Protein AF-A0A9D1CPR6-F1 (afdb_monomer)

pLDDT: mean 91.5, std 11.38, range [32.19, 98.62]

Solvent-accessible surface area (backbone atoms only — not comparable to full-atom values): 13067 Å² total; per-residue (Å²): 135,49,64,38,38,52,76,62,27,40,58,51,25,49,47,42,61,77,48,53,43,72,69,50,47,64,76,44,40,65,56,43,46,63,32,42,52,49,41,52,37,39,46,39,56,64,45,30,64,52,51,37,71,63,39,74,69,42,38,52,54,41,90,80,24,41,61,65,43,68,51,86,37,89,89,43,91,67,66,58,48,53,50,40,49,50,38,37,49,41,41,47,80,89,61,65,78,70,76,42,72,30,44,39,39,38,37,46,64,74,39,35,37,36,37,40,31,33,89,40,72,43,58,58,34,45,52,41,45,46,54,44,45,68,78,44,44,65,62,59,50,50,50,56,61,30,88,76,34,45,94,66,53,51,81,44,63,56,65,56,94,80,72,93,74,64,87,88,50,58,75,90,48,49,73,65,65,43,34,48,29,41,32,40,30,47,63,40,53,84,85,80,36,71,65,41,57,46,27,37,63,39,53,60,54,50,40,56,52,52,57,47,41,30,64,55,48,56,53,51,48,53,21,41,62,74,44,48,82,78,78,82,76,79,78,127

Secondary structure (DSSP, 8-state):
------THHHHHHHHHHHS-SHHHHHHTHHHIIIIIIHHHHHHHHHHHHHHHHH-TTB---HHHHB--SB---TT-SS---B-S-EEEEE-BTT--TTS-EEEEEEE-SS-EEEEEEESS--HHHHHHHHHHHHH-HHHHHHHHT-TTTTTTSEEESPBPSS-PPPTTS-GGGHHHHTBSS-EEEEE--TTT-HHHHTSTHHHHHHHHHHHHHHHHHHHHHHHHHHH-SPP-----

Structure (mmCIF, N/CA/C/O backbone):
data_AF-A0A9D1CPR6-F1
#
_entry.id   AF-A0A9D1CPR6-F1
#
loop_
_atom_site.group_PDB
_atom_site.id
_atom_site.type_symbol
_atom_site.label_atom_id
_atom_site.label_alt_id
_atom_site.label_comp_id
_atom_site.label_asym_id
_atom_site.label_entity_id
_atom_site.label_seq_id
_atom_site.pdbx_PDB_ins_code
_atom_site.Cartn_x
_atom_site.Cartn_y
_atom_site.Cartn_z
_atom_site.occupancy
_atom_site.B_iso_or_equiv
_atom_site.auth_seq_id
_atom_site.auth_comp_id
_atom_site.auth_asym_id
_atom_site.auth_atom_id
_atom_site.pdbx_PDB_model_num
ATOM 1 N N . MET A 1 1 ? 4.507 -17.831 -13.301 1.00 76.19 1 MET A N 1
ATOM 2 C CA . MET A 1 1 ? 5.155 -17.713 -11.978 1.00 76.19 1 MET A CA 1
ATOM 3 C C . MET A 1 1 ? 5.958 -16.422 -12.001 1.00 76.19 1 MET A C 1
ATOM 5 O O . MET A 1 1 ? 6.451 -16.084 -13.070 1.00 76.19 1 MET A O 1
ATOM 9 N N . PHE A 1 2 ? 5.967 -15.648 -10.916 1.00 94.12 2 PHE A N 1
ATOM 10 C CA . PHE A 1 2 ? 6.757 -14.417 -10.829 1.00 94.12 2 PHE A CA 1
ATOM 11 C C . PHE A 1 2 ? 8.102 -14.746 -10.182 1.00 94.12 2 PHE A C 1
ATOM 13 O O . PHE A 1 2 ? 8.124 -15.223 -9.049 1.00 94.12 2 PHE A O 1
ATOM 20 N N . ASP A 1 3 ? 9.195 -14.474 -10.891 1.00 93.94 3 ASP A N 1
ATOM 21 C CA . ASP A 1 3 ? 10.546 -14.855 -10.458 1.00 93.94 3 ASP A CA 1
ATOM 22 C C . ASP A 1 3 ? 11.349 -13.680 -9.875 1.00 93.94 3 ASP A C 1
ATOM 24 O O . ASP A 1 3 ? 12.455 -13.874 -9.377 1.00 93.94 3 ASP A O 1
ATOM 28 N N . GLY A 1 4 ? 10.778 -12.472 -9.891 1.00 95.06 4 GLY A N 1
ATOM 29 C CA . GLY A 1 4 ? 11.453 -11.228 -9.526 1.00 95.06 4 GLY A CA 1
ATOM 30 C C . GLY A 1 4 ? 11.358 -10.177 -10.629 1.00 95.06 4 GLY A C 1
ATOM 31 O O . GLY A 1 4 ? 11.096 -10.484 -11.797 1.00 95.06 4 GLY A O 1
ATOM 32 N N . PHE A 1 5 ? 11.578 -8.917 -10.266 1.00 95.94 5 PHE A N 1
ATOM 33 C CA . PHE A 1 5 ? 11.870 -7.881 -11.248 1.00 95.94 5 PHE A CA 1
ATOM 34 C C . PHE A 1 5 ? 13.301 -8.052 -11.785 1.00 95.94 5 PHE A C 1
ATOM 36 O O . PHE A 1 5 ? 14.195 -8.441 -11.034 1.00 95.94 5 PHE A O 1
ATOM 43 N N . PRO A 1 6 ? 13.559 -7.747 -13.067 1.00 96.00 6 PRO A N 1
ATOM 44 C CA . PRO A 1 6 ? 14.929 -7.620 -13.553 1.00 96.00 6 PRO A CA 1
ATOM 45 C C . PRO A 1 6 ? 15.604 -6.404 -12.900 1.00 96.00 6 PRO A C 1
ATO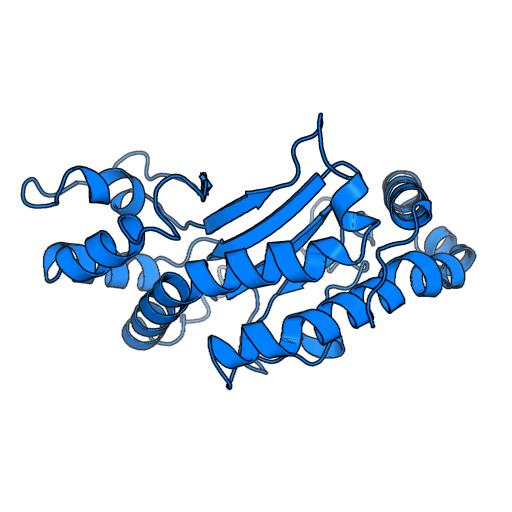M 47 O O . PRO A 1 6 ? 14.947 -5.387 -12.664 1.00 96.00 6 PRO A O 1
ATOM 50 N N . GLN A 1 7 ? 16.913 -6.473 -12.643 1.00 93.81 7 GLN A N 1
ATOM 51 C CA . GLN A 1 7 ? 17.664 -5.360 -12.037 1.00 93.81 7 GLN A CA 1
ATOM 52 C C . GLN A 1 7 ? 17.599 -4.088 -12.899 1.00 93.81 7 GLN A C 1
ATOM 54 O O . GLN A 1 7 ? 17.574 -2.967 -12.386 1.00 93.81 7 GLN A O 1
ATOM 59 N N . GLU A 1 8 ? 17.477 -4.259 -14.217 1.00 96.81 8 GLU A N 1
ATOM 60 C CA . GLU A 1 8 ? 17.292 -3.197 -15.204 1.00 96.81 8 GLU A CA 1
ATOM 61 C C . GLU A 1 8 ? 16.044 -2.341 -14.946 1.00 96.81 8 GLU A C 1
ATOM 63 O O . GLU A 1 8 ? 15.988 -1.202 -15.411 1.00 96.81 8 GLU A O 1
ATOM 68 N N . MET A 1 9 ? 15.067 -2.833 -14.171 1.00 96.00 9 MET A N 1
ATOM 69 C CA . MET A 1 9 ? 13.928 -2.032 -13.719 1.00 96.00 9 MET A CA 1
ATOM 70 C C . MET A 1 9 ? 14.397 -0.740 -13.043 1.00 96.00 9 MET A C 1
ATOM 72 O O . MET A 1 9 ? 13.902 0.336 -13.378 1.00 96.00 9 MET A O 1
ATOM 76 N N . ILE A 1 10 ? 15.361 -0.829 -12.122 1.00 94.31 10 ILE A N 1
ATOM 77 C CA . ILE A 1 10 ? 15.853 0.334 -11.372 1.00 94.31 10 ILE A CA 1
ATOM 78 C C . ILE A 1 10 ? 16.563 1.308 -12.309 1.00 94.31 10 ILE A C 1
ATOM 80 O O . ILE A 1 10 ? 16.286 2.507 -12.277 1.00 94.31 10 ILE A O 1
ATOM 84 N N . GLY A 1 11 ? 17.408 0.786 -13.203 1.00 95.56 11 GLY A N 1
ATOM 85 C CA . GLY A 1 11 ? 18.085 1.589 -14.222 1.00 95.56 11 GLY A CA 1
ATOM 86 C C . GLY A 1 11 ? 17.097 2.349 -15.108 1.00 95.56 11 GLY A C 1
ATOM 87 O O . GLY A 1 11 ? 17.257 3.551 -15.328 1.00 95.56 11 GLY A O 1
ATOM 88 N N . PHE A 1 12 ? 16.026 1.686 -15.549 1.00 97.44 12 PHE A N 1
ATOM 89 C CA . PHE A 1 12 ? 14.983 2.320 -16.348 1.00 97.44 12 PHE A CA 1
ATOM 90 C C . PHE A 1 12 ? 14.239 3.416 -15.566 1.00 97.44 12 PHE A C 1
ATOM 92 O O . PHE A 1 12 ? 14.048 4.522 -16.079 1.00 97.44 12 PHE A O 1
ATOM 99 N N . LEU A 1 13 ? 13.826 3.137 -14.324 1.00 96.19 13 LEU A N 1
ATOM 100 C CA . LEU A 1 13 ? 13.091 4.102 -13.501 1.00 96.19 13 LEU A CA 1
ATOM 101 C C . LEU A 1 13 ? 13.933 5.352 -13.186 1.00 96.19 13 LEU A C 1
ATOM 103 O O . LEU A 1 13 ? 13.431 6.472 -13.321 1.00 96.19 13 LEU A O 1
ATOM 107 N N . LEU A 1 14 ? 15.223 5.182 -12.869 1.00 96.00 14 LEU A N 1
ATOM 108 C CA . LEU A 1 14 ? 16.172 6.292 -12.723 1.00 96.00 14 LEU A CA 1
ATOM 109 C C . LEU A 1 14 ? 16.342 7.059 -14.034 1.00 96.00 14 LEU A C 1
ATOM 111 O O . LEU A 1 14 ? 16.322 8.289 -14.045 1.00 96.00 14 LEU A O 1
ATOM 115 N N . SER A 1 15 ? 16.465 6.359 -15.160 1.00 96.75 15 SER A N 1
ATOM 116 C CA . SER A 1 15 ? 16.640 7.030 -16.443 1.00 96.75 15 SER A CA 1
ATOM 117 C C . SER A 1 15 ? 15.434 7.897 -16.821 1.00 96.75 15 SER A C 1
ATOM 119 O O . SER A 1 15 ? 15.606 9.033 -17.266 1.00 96.75 15 SER A O 1
ATOM 121 N N . ILE A 1 16 ? 14.208 7.424 -16.564 1.00 96.31 16 ILE A N 1
ATOM 122 C CA . ILE A 1 16 ? 12.983 8.219 -16.745 1.00 96.31 16 ILE A CA 1
ATOM 123 C C . ILE A 1 16 ? 12.933 9.425 -15.803 1.00 96.31 16 ILE A C 1
ATOM 125 O O . ILE A 1 16 ? 12.452 10.485 -16.215 1.00 96.31 16 ILE A O 1
ATOM 129 N N . ARG A 1 17 ? 13.435 9.301 -14.567 1.00 94.56 17 ARG A N 1
ATOM 130 C CA . ARG A 1 17 ? 13.537 10.425 -13.623 1.00 94.56 17 ARG A CA 1
ATOM 131 C C . ARG A 1 17 ? 14.376 11.565 -14.207 1.00 94.56 17 ARG A C 1
ATOM 133 O O . ARG A 1 17 ? 13.939 12.712 -14.157 1.00 94.56 17 ARG A O 1
ATOM 140 N N . PHE A 1 18 ? 15.534 11.254 -14.793 1.00 95.56 18 PHE A N 1
ATOM 141 C CA . PHE A 1 18 ? 16.458 12.260 -15.333 1.00 95.56 18 PHE A CA 1
ATOM 142 C C . PHE A 1 18 ? 16.118 12.724 -16.757 1.00 95.56 18 PHE A C 1
ATOM 144 O O . PHE A 1 18 ? 16.399 13.866 -17.110 1.00 95.56 18 PHE A O 1
ATOM 151 N N . ASN A 1 19 ? 15.469 11.879 -17.563 1.00 95.88 19 ASN A N 1
ATOM 152 C CA . ASN A 1 19 ? 15.151 12.147 -18.969 1.00 95.88 19 ASN A CA 1
ATOM 153 C C . ASN A 1 19 ? 13.634 12.232 -19.214 1.00 95.88 19 ASN A C 1
ATOM 155 O O . ASN A 1 19 ? 13.104 11.648 -20.163 1.00 95.88 19 ASN A O 1
ATOM 159 N N . ASN A 1 20 ? 12.907 12.948 -18.351 1.00 94.38 20 ASN A N 1
ATOM 160 C CA . ASN A 1 20 ? 11.441 12.926 -18.297 1.00 94.38 20 ASN A CA 1
ATOM 161 C C . ASN A 1 20 ? 10.773 13.660 -19.481 1.00 94.38 20 ASN A C 1
ATOM 163 O O . ASN A 1 20 ? 10.270 14.778 -19.364 1.00 94.38 20 ASN A O 1
ATOM 167 N N . SER A 1 21 ? 10.766 13.025 -20.653 1.00 95.19 21 SER A N 1
ATOM 168 C CA . SER A 1 21 ? 10.172 13.555 -21.879 1.00 95.19 21 SER A CA 1
ATOM 169 C C . SER A 1 21 ? 9.459 12.466 -22.676 1.00 95.19 21 SER A C 1
ATOM 171 O O . SER A 1 21 ? 9.804 11.285 -22.617 1.00 95.19 21 SER A O 1
ATOM 173 N N . THR A 1 22 ? 8.451 12.863 -23.458 1.00 95.00 22 THR A N 1
ATOM 174 C CA . THR A 1 22 ? 7.708 11.925 -24.316 1.00 95.00 22 THR A CA 1
ATOM 175 C C . THR A 1 22 ? 8.615 11.270 -25.353 1.00 95.00 22 THR A C 1
ATOM 177 O O . THR A 1 22 ? 8.482 10.075 -25.591 1.00 95.00 22 THR A O 1
ATOM 180 N N . ALA A 1 23 ? 9.542 12.030 -25.945 1.00 96.94 23 ALA A N 1
ATOM 181 C CA . ALA A 1 23 ? 10.476 11.513 -26.943 1.00 96.94 23 ALA A CA 1
ATOM 182 C C . ALA A 1 23 ? 11.371 10.414 -26.356 1.00 96.94 23 ALA A C 1
ATOM 184 O O . ALA A 1 23 ? 11.466 9.334 -26.935 1.00 96.94 23 ALA A O 1
ATOM 185 N N . TYR A 1 24 ? 11.936 10.661 -25.170 1.00 97.06 24 TYR A N 1
ATOM 186 C CA . TYR A 1 24 ? 12.745 9.675 -24.460 1.00 97.06 24 TYR A CA 1
ATOM 187 C C . TYR A 1 24 ? 11.941 8.406 -24.153 1.00 97.06 24 TYR A C 1
ATOM 189 O O . TYR A 1 24 ? 12.347 7.307 -24.517 1.00 97.06 24 TYR A O 1
ATOM 197 N N . PHE A 1 25 ? 10.742 8.542 -23.577 1.00 97.12 25 PHE A N 1
ATOM 198 C CA . PHE A 1 25 ? 9.915 7.372 -23.279 1.00 97.12 25 PHE A CA 1
ATOM 199 C C . PHE A 1 25 ? 9.554 6.555 -24.529 1.00 97.12 25 PHE A C 1
ATOM 201 O O . PHE A 1 25 ? 9.532 5.332 -24.455 1.00 97.12 25 PHE A O 1
ATOM 208 N N . GLN A 1 26 ? 9.264 7.192 -25.672 1.00 97.38 26 GLN A N 1
ATOM 209 C CA . GLN A 1 26 ? 8.978 6.437 -26.899 1.00 97.38 26 GLN A CA 1
ATOM 210 C C . GLN A 1 26 ? 10.206 5.674 -27.403 1.00 97.38 26 GLN A C 1
ATOM 212 O O . GLN A 1 26 ? 10.050 4.541 -27.847 1.00 97.38 26 GLN A O 1
ATOM 217 N N . ALA A 1 27 ? 11.405 6.254 -27.292 1.00 98.00 27 ALA A N 1
ATOM 218 C CA . ALA A 1 27 ? 12.649 5.581 -27.665 1.00 98.00 27 ALA A CA 1
ATOM 219 C C . ALA A 1 27 ? 12.968 4.373 -26.763 1.00 98.00 27 ALA A C 1
ATOM 221 O O . ALA A 1 27 ? 13.505 3.383 -27.246 1.00 98.00 27 ALA A O 1
ATOM 222 N N . HIS A 1 28 ? 12.577 4.421 -25.484 1.00 97.81 28 HIS A N 1
ATOM 223 C CA . HIS A 1 28 ? 12.824 3.363 -24.491 1.00 97.81 28 HIS A CA 1
ATOM 224 C C . HIS A 1 28 ? 11.558 2.568 -24.118 1.00 97.81 28 HIS A C 1
ATOM 226 O O . HIS A 1 28 ? 11.463 1.954 -23.053 1.00 97.81 28 HIS A O 1
ATOM 232 N N . ARG A 1 29 ? 10.539 2.573 -24.984 1.00 97.00 29 ARG A N 1
ATOM 233 C CA . ARG A 1 29 ? 9.244 1.946 -24.685 1.00 97.00 29 ARG A CA 1
ATOM 234 C C . ARG A 1 29 ? 9.344 0.431 -24.510 1.00 97.00 29 ARG A C 1
ATOM 236 O O . ARG A 1 29 ? 8.637 -0.130 -23.674 1.00 97.00 29 ARG A O 1
ATOM 243 N N . ASP A 1 30 ? 10.209 -0.222 -25.273 1.00 98.12 30 ASP A N 1
ATOM 244 C CA . ASP A 1 30 ? 10.389 -1.673 -25.190 1.00 98.12 30 ASP A CA 1
ATOM 245 C C . ASP A 1 30 ? 11.067 -2.084 -23.877 1.00 98.12 30 ASP A C 1
ATOM 247 O O . ASP A 1 30 ? 10.691 -3.094 -23.277 1.00 98.12 30 ASP A O 1
ATOM 251 N N . GLU A 1 31 ? 11.989 -1.260 -23.371 1.00 98.06 31 GLU A N 1
ATOM 252 C CA . GLU A 1 31 ? 12.593 -1.428 -22.045 1.00 98.06 31 GLU A CA 1
ATOM 253 C C . GLU A 1 31 ? 11.537 -1.298 -20.944 1.00 98.06 31 GLU A C 1
ATOM 255 O O . GLU A 1 31 ? 11.456 -2.155 -20.068 1.00 98.06 31 GLU A O 1
ATOM 260 N N . TYR A 1 32 ? 10.653 -0.296 -21.027 1.00 97.69 32 TYR A N 1
ATOM 261 C CA . TYR A 1 32 ? 9.528 -0.169 -20.097 1.00 97.69 32 TYR A CA 1
ATOM 262 C C . TYR A 1 32 ? 8.644 -1.422 -20.083 1.00 97.69 32 TYR A C 1
ATOM 264 O O . TYR A 1 32 ? 8.297 -1.944 -19.019 1.00 97.69 32 TYR A O 1
ATOM 272 N N . GLU A 1 33 ? 8.249 -1.903 -21.264 1.00 97.69 33 GLU A N 1
ATOM 273 C CA . GLU A 1 33 ? 7.377 -3.070 -21.378 1.00 97.69 33 GLU A CA 1
ATOM 274 C C . GLU A 1 33 ? 8.052 -4.324 -20.802 1.00 97.69 33 GLU A C 1
ATOM 276 O O . GLU A 1 33 ? 7.403 -5.086 -20.081 1.00 97.69 33 GLU A O 1
ATOM 281 N N . ARG A 1 34 ? 9.349 -4.521 -21.070 1.00 98.06 34 ARG A N 1
ATOM 282 C CA . ARG A 1 34 ? 10.113 -5.696 -20.627 1.00 98.06 34 ARG A CA 1
ATOM 283 C C . ARG A 1 34 ? 10.498 -5.648 -19.151 1.00 98.06 34 ARG A C 1
ATOM 285 O O . ARG A 1 34 ? 10.329 -6.654 -18.469 1.00 98.06 34 ARG A O 1
ATOM 292 N N . PHE A 1 35 ? 11.027 -4.526 -18.675 1.00 97.62 35 PHE A N 1
ATOM 293 C CA . PHE A 1 35 ? 11.652 -4.430 -17.354 1.00 97.62 35 PHE A CA 1
ATOM 294 C C . PHE A 1 35 ? 10.688 -3.991 -16.259 1.00 97.62 35 PHE A C 1
ATOM 296 O O . PHE A 1 35 ? 10.900 -4.316 -15.097 1.00 97.62 35 PHE A O 1
ATOM 303 N N . VAL A 1 36 ? 9.615 -3.285 -16.619 1.00 97.62 36 VAL A N 1
ATOM 304 C CA . VAL A 1 36 ? 8.697 -2.702 -15.636 1.00 97.62 36 VAL A CA 1
ATOM 305 C C . VAL A 1 36 ? 7.303 -3.296 -15.765 1.00 97.62 36 VAL A C 1
ATOM 307 O O . VAL A 1 36 ? 6.800 -3.914 -14.832 1.00 97.62 36 VAL A O 1
ATOM 310 N N . LYS A 1 37 ? 6.647 -3.126 -16.918 1.00 97.75 37 LYS A N 1
ATOM 311 C CA . LYS A 1 37 ? 5.209 -3.399 -17.033 1.00 97.75 37 LYS A CA 1
ATOM 312 C C . LYS A 1 37 ? 4.870 -4.886 -16.980 1.00 97.75 37 LYS A C 1
ATOM 314 O O . LYS A 1 37 ? 3.968 -5.258 -16.234 1.00 97.75 37 LYS A O 1
ATOM 319 N N . ARG A 1 38 ? 5.565 -5.731 -17.751 1.00 97.81 38 ARG A N 1
ATOM 320 C CA . ARG A 1 38 ? 5.320 -7.185 -17.735 1.00 97.81 38 ARG A CA 1
ATOM 321 C C . ARG A 1 38 ? 5.612 -7.799 -16.356 1.00 97.81 38 ARG A C 1
ATOM 323 O O . ARG A 1 38 ? 4.719 -8.477 -15.851 1.00 97.81 38 ARG A O 1
ATOM 330 N N . PRO A 1 39 ? 6.758 -7.524 -15.698 1.00 97.81 39 PRO A N 1
ATOM 331 C CA . PRO A 1 39 ? 7.001 -8.011 -14.340 1.00 97.81 39 PRO A CA 1
ATOM 332 C C . PRO A 1 39 ? 5.988 -7.487 -13.312 1.00 97.81 39 PRO A C 1
ATOM 334 O O . PRO A 1 39 ? 5.517 -8.259 -12.484 1.00 97.81 39 PRO A O 1
ATOM 337 N N . LEU A 1 40 ? 5.570 -6.217 -13.405 1.00 98.38 40 LEU A N 1
ATOM 338 C CA . LEU A 1 40 ? 4.539 -5.652 -12.522 1.00 98.38 40 LEU A CA 1
ATOM 339 C C . LEU A 1 40 ? 3.199 -6.388 -12.658 1.00 98.38 40 LEU A C 1
ATOM 341 O O . LEU A 1 40 ? 2.516 -6.627 -11.663 1.00 98.38 40 LEU A O 1
ATOM 345 N N . TYR A 1 41 ? 2.820 -6.749 -13.886 1.00 98.38 41 TYR A N 1
ATOM 346 C CA . TYR A 1 41 ? 1.596 -7.510 -14.144 1.00 98.38 41 TYR A CA 1
ATOM 347 C C . TYR A 1 41 ? 1.719 -8.931 -13.594 1.00 98.38 41 TYR A C 1
ATOM 349 O O . TYR A 1 41 ? 0.802 -9.395 -12.924 1.00 98.38 41 TYR A O 1
ATOM 357 N N . ALA A 1 42 ? 2.872 -9.574 -13.785 1.00 98.50 42 ALA A N 1
ATOM 358 C CA . ALA A 1 42 ? 3.141 -10.899 -13.238 1.00 98.50 42 ALA A CA 1
ATOM 359 C C . ALA A 1 42 ? 3.124 -10.913 -11.696 1.00 98.50 42 ALA A C 1
ATOM 361 O O . ALA A 1 42 ? 2.579 -11.845 -11.108 1.00 98.50 42 ALA A O 1
ATOM 362 N N . LEU A 1 43 ? 3.649 -9.875 -11.029 1.00 98.56 43 LEU A N 1
ATOM 363 C CA . LEU A 1 43 ? 3.540 -9.726 -9.573 1.00 98.56 43 LEU A CA 1
ATOM 364 C C . LEU A 1 43 ? 2.078 -9.553 -9.137 1.00 98.56 43 LEU A C 1
ATOM 366 O O . LEU A 1 43 ? 1.638 -10.194 -8.186 1.00 98.56 43 LEU A O 1
ATOM 370 N N . CYS A 1 44 ? 1.312 -8.711 -9.838 1.00 98.50 44 CYS A N 1
ATOM 371 C CA . CYS A 1 44 ? -0.112 -8.510 -9.560 1.00 98.50 44 CYS A CA 1
ATOM 372 C C . CYS A 1 44 ? -0.905 -9.818 -9.659 1.00 98.50 44 CYS A C 1
ATOM 374 O O . CYS A 1 44 ? -1.715 -10.111 -8.783 1.00 98.50 44 CYS A O 1
ATOM 376 N N . GLU A 1 45 ? -0.655 -10.612 -10.698 1.00 98.50 45 GLU A N 1
ATOM 377 C CA . GLU A 1 45 ? -1.277 -11.925 -10.883 1.00 98.50 45 GLU A CA 1
ATOM 378 C C . GLU A 1 45 ? -0.845 -12.916 -9.794 1.00 98.50 45 GLU A C 1
ATOM 380 O O . GLU A 1 45 ? -1.679 -13.651 -9.270 1.00 98.50 45 GLU A O 1
ATOM 385 N N . ALA A 1 46 ? 0.431 -12.904 -9.396 1.00 98.56 46 ALA A N 1
ATOM 386 C CA . ALA A 1 46 ? 0.945 -13.767 -8.333 1.00 98.56 46 ALA A CA 1
ATOM 387 C C . ALA A 1 46 ? 0.362 -13.434 -6.945 1.00 98.56 46 ALA A C 1
ATOM 389 O O . ALA A 1 46 ? 0.181 -14.334 -6.128 1.00 98.56 46 ALA A O 1
ATOM 390 N N . LEU A 1 47 ? 0.041 -12.163 -6.684 1.00 98.62 47 LEU A N 1
ATOM 391 C CA . LEU A 1 47 ? -0.588 -11.704 -5.439 1.00 98.62 47 LEU A CA 1
ATOM 392 C C . LEU A 1 47 ? -2.124 -11.761 -5.475 1.00 98.62 47 LEU A C 1
ATOM 394 O O . LEU A 1 47 ? -2.767 -11.627 -4.434 1.00 98.62 47 LEU A O 1
ATOM 398 N N . ALA A 1 48 ? -2.736 -11.988 -6.639 1.00 98.44 48 ALA A N 1
ATOM 399 C CA . ALA A 1 48 ? -4.189 -12.042 -6.771 1.00 98.44 48 ALA A CA 1
ATOM 400 C C . ALA A 1 48 ? -4.867 -13.054 -5.819 1.00 98.44 48 ALA A C 1
ATOM 402 O O . ALA A 1 48 ? -5.876 -12.676 -5.222 1.00 98.44 48 ALA A O 1
ATOM 403 N N . PRO A 1 49 ? -4.339 -14.281 -5.595 1.00 98.56 49 PRO A N 1
ATOM 404 C CA . PRO A 1 49 ? -4.984 -15.250 -4.708 1.00 98.56 49 PRO A CA 1
ATOM 405 C C . PRO A 1 49 ? -5.141 -14.759 -3.265 1.00 98.56 49 PRO A C 1
ATOM 407 O O . PRO A 1 49 ? -6.216 -14.891 -2.692 1.00 98.56 49 PRO A O 1
ATOM 410 N N . VAL A 1 50 ? -4.102 -14.151 -2.681 1.00 98.62 50 VAL A N 1
ATOM 411 C CA . VAL A 1 50 ? -4.171 -13.650 -1.297 1.00 98.62 50 VAL A CA 1
ATOM 412 C C . VAL A 1 50 ? -5.043 -12.402 -1.184 1.00 98.62 50 VAL A C 1
ATOM 414 O O . VAL A 1 50 ? -5.749 -12.229 -0.196 1.00 98.62 50 VAL A O 1
ATOM 417 N N . VAL A 1 51 ? -5.045 -11.544 -2.205 1.00 98.56 51 VAL A N 1
ATOM 418 C CA . VAL A 1 51 ? -5.931 -10.374 -2.250 1.00 98.56 51 VAL A CA 1
ATOM 419 C C . VAL A 1 51 ? -7.394 -10.820 -2.273 1.00 98.56 51 VAL A C 1
ATOM 421 O O . VAL A 1 51 ? -8.206 -10.287 -1.525 1.00 98.56 51 VAL A O 1
ATOM 424 N N . GLN A 1 52 ? -7.708 -11.841 -3.069 1.00 98.25 52 GLN A N 1
ATOM 425 C CA . GLN A 1 52 ? -9.047 -12.422 -3.191 1.00 98.25 52 GLN A CA 1
ATOM 426 C C . GLN A 1 52 ? -9.469 -13.234 -1.957 1.00 98.25 52 GLN A C 1
ATOM 428 O O . GLN A 1 52 ? -10.648 -13.282 -1.623 1.00 98.25 52 GLN A O 1
ATOM 433 N N . GLU A 1 53 ? -8.516 -13.832 -1.235 1.00 98.44 53 GLU A N 1
ATOM 434 C CA . GLU A 1 53 ? -8.757 -14.419 0.091 1.00 98.44 53 GLU A CA 1
ATOM 435 C C . GLU A 1 53 ? -9.161 -13.347 1.119 1.00 98.44 53 GLU A C 1
ATOM 437 O O . GLU A 1 53 ? -10.001 -13.584 1.994 1.00 98.44 53 GLU A O 1
ATOM 442 N N . ILE A 1 54 ? -8.566 -12.153 1.034 1.00 98.31 54 ILE A N 1
ATOM 443 C CA . ILE A 1 54 ? -8.908 -11.037 1.919 1.00 98.31 54 ILE A CA 1
ATOM 444 C C . ILE A 1 54 ? -10.307 -10.516 1.584 1.00 98.31 54 ILE A C 1
ATOM 446 O O . ILE A 1 54 ? -11.129 -10.379 2.497 1.00 98.31 54 ILE A O 1
ATO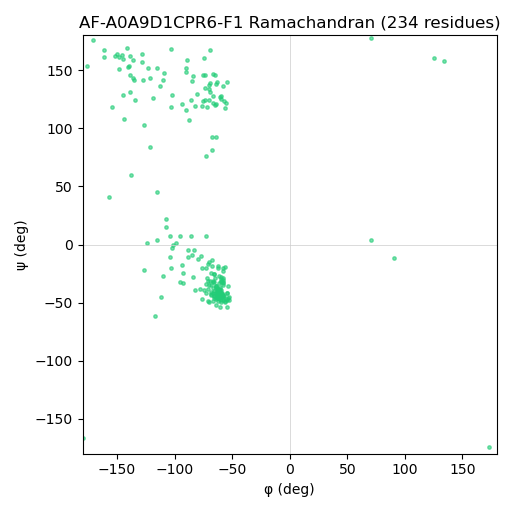M 450 N N . ASP A 1 55 ? -10.573 -10.256 0.307 1.00 97.69 55 ASP A N 1
ATOM 451 C CA . ASP A 1 55 ? -11.870 -9.808 -0.191 1.00 97.69 55 ASP A CA 1
ATOM 452 C C . ASP A 1 55 ? -12.041 -1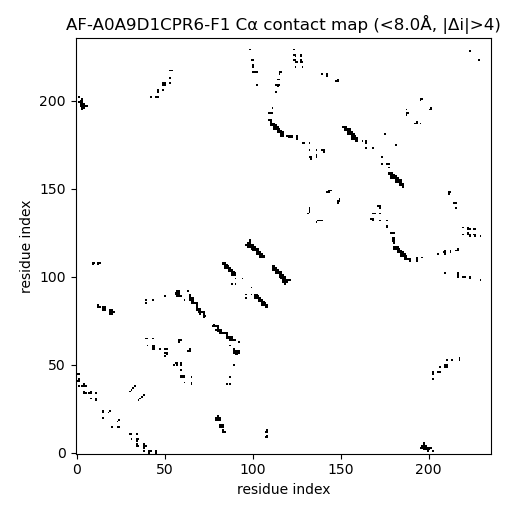0.195 -1.678 1.00 97.69 55 ASP A C 1
ATOM 454 O O . ASP A 1 55 ? -11.264 -9.727 -2.520 1.00 97.69 55 ASP A O 1
ATOM 458 N N . PRO A 1 56 ? -13.043 -11.031 -2.020 1.00 97.31 56 PRO A N 1
ATOM 459 C CA . PRO A 1 56 ? -13.252 -11.508 -3.387 1.00 97.31 56 PRO A CA 1
ATOM 460 C C . PRO A 1 56 ? -13.693 -10.409 -4.369 1.00 97.31 56 PRO A C 1
ATOM 462 O O . PRO A 1 56 ? -13.529 -10.562 -5.581 1.00 97.31 56 PRO A O 1
ATOM 465 N N . ASP A 1 57 ? -14.201 -9.275 -3.883 1.00 95.69 57 ASP A N 1
ATOM 466 C CA . ASP A 1 57 ? -14.676 -8.177 -4.731 1.00 95.69 57 ASP A CA 1
ATOM 467 C C . ASP A 1 57 ? -13.544 -7.217 -5.156 1.00 95.69 57 ASP A C 1
ATOM 469 O O . ASP A 1 57 ? -13.722 -6.359 -6.032 1.00 95.69 57 ASP A O 1
ATOM 473 N N . LEU A 1 58 ? -12.341 -7.361 -4.584 1.00 96.19 58 LEU A N 1
ATOM 474 C CA . LEU A 1 58 ? -11.161 -6.592 -4.983 1.00 96.19 58 LEU A CA 1
ATOM 475 C C . LEU A 1 58 ? -10.736 -6.922 -6.420 1.00 96.19 58 LEU A C 1
ATOM 477 O O . LEU A 1 58 ? -10.338 -8.041 -6.724 1.00 96.19 58 LEU A O 1
ATOM 481 N N . ASP A 1 59 ? -10.714 -5.925 -7.308 1.00 96.19 59 ASP A N 1
ATOM 482 C CA . ASP A 1 59 ? -10.217 -6.105 -8.673 1.00 96.19 59 ASP A CA 1
ATOM 483 C C . ASP A 1 59 ? -8.747 -6.540 -8.637 1.00 96.19 59 ASP A C 1
ATOM 485 O O . ASP A 1 59 ? -7.909 -5.888 -8.019 1.00 96.19 59 ASP A O 1
ATOM 489 N N . THR A 1 60 ? -8.423 -7.635 -9.315 1.00 97.00 60 THR A N 1
ATOM 490 C CA . THR A 1 60 ? -7.055 -8.161 -9.441 1.00 97.00 60 THR A CA 1
ATOM 491 C C . THR A 1 60 ? -6.547 -8.126 -10.877 1.00 97.00 60 THR A C 1
ATOM 493 O O . THR A 1 60 ? -5.429 -8.559 -11.150 1.00 97.00 60 THR A O 1
ATOM 496 N N . ARG A 1 61 ? -7.323 -7.566 -11.816 1.00 97.19 61 ARG A N 1
ATOM 497 C CA . ARG A 1 61 ? -6.919 -7.452 -13.221 1.00 97.19 61 ARG A CA 1
ATOM 498 C C . ARG A 1 61 ? -5.827 -6.386 -13.344 1.00 97.19 61 ARG A C 1
ATOM 500 O O . ARG A 1 61 ? -6.120 -5.206 -13.111 1.00 97.19 61 ARG A O 1
ATOM 507 N N . PRO A 1 62 ? -4.605 -6.725 -13.799 1.00 97.00 62 PRO A N 1
ATOM 508 C CA . PRO A 1 62 ? -3.481 -5.785 -13.806 1.00 97.00 62 PRO A CA 1
ATOM 509 C C . PRO A 1 62 ? -3.775 -4.451 -14.511 1.00 97.00 62 PRO A C 1
ATOM 511 O O . PRO A 1 62 ? -3.370 -3.386 -14.051 1.00 97.00 62 PRO A O 1
ATOM 514 N N . ALA A 1 63 ? -4.571 -4.465 -15.585 1.00 93.75 63 ALA A N 1
ATOM 515 C CA . ALA A 1 63 ? -4.965 -3.256 -16.314 1.00 93.75 63 ALA A CA 1
ATOM 516 C C . ALA A 1 63 ? -5.759 -2.229 -15.472 1.00 93.75 63 ALA A C 1
ATOM 518 O O . ALA A 1 63 ? -5.733 -1.032 -15.785 1.00 93.75 63 ALA A O 1
ATOM 519 N N . GLY A 1 64 ? -6.471 -2.683 -14.434 1.00 92.12 64 GLY A N 1
ATOM 520 C CA . GLY A 1 64 ? -7.270 -1.851 -13.530 1.00 92.12 64 GLY A CA 1
ATOM 521 C C . GLY A 1 64 ? -6.511 -1.391 -12.281 1.00 92.12 64 GLY A C 1
ATOM 522 O O . GLY A 1 64 ? -6.725 -0.263 -11.802 1.00 92.12 64 GLY A O 1
ATOM 523 N N . VAL A 1 65 ? -5.599 -2.224 -11.771 1.00 95.06 65 VAL A N 1
ATOM 524 C CA . VAL A 1 65 ? -4.950 -2.009 -10.465 1.00 95.06 65 VAL A CA 1
ATOM 525 C C . VAL A 1 65 ? -3.480 -1.629 -10.518 1.00 95.06 65 VAL A C 1
ATOM 527 O O . VAL A 1 65 ? -3.037 -0.895 -9.635 1.00 95.06 65 VAL A O 1
ATOM 530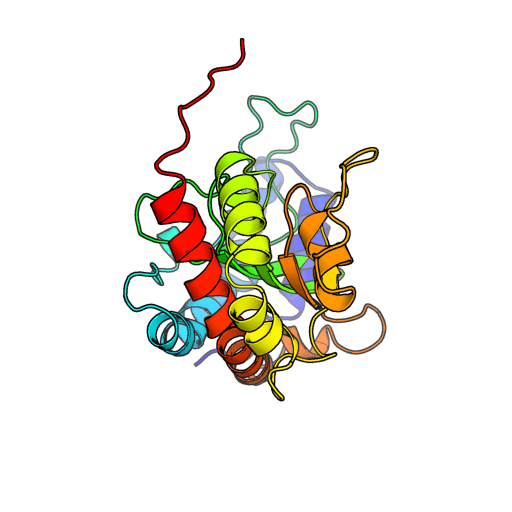 N N . CYS A 1 66 ? -2.748 -2.017 -11.560 1.00 96.56 66 CYS A N 1
ATOM 531 C CA . CYS A 1 66 ? -1.376 -1.568 -11.749 1.00 96.56 66 CYS A CA 1
ATOM 532 C C . CYS A 1 66 ? -1.341 -0.117 -12.233 1.00 96.56 66 CYS A C 1
ATOM 534 O O . CYS A 1 66 ? -2.192 0.355 -13.002 1.00 96.56 66 CYS A O 1
ATOM 536 N N . SER A 1 67 ? -0.321 0.603 -11.789 1.00 94.19 67 SER A N 1
ATOM 537 C CA . SER A 1 67 ? -0.075 1.967 -12.210 1.00 94.19 67 SER A CA 1
ATOM 538 C C . SER A 1 67 ? 0.376 2.062 -13.669 1.00 94.19 67 SER A C 1
ATOM 540 O O . SER A 1 67 ? 0.709 1.084 -14.341 1.00 94.19 67 SER A O 1
ATOM 542 N N . ARG A 1 68 ? 0.369 3.294 -14.178 1.00 91.94 68 ARG A N 1
ATOM 543 C CA . ARG A 1 68 ? 0.971 3.660 -15.461 1.00 91.94 68 ARG A CA 1
ATOM 544 C C . ARG A 1 68 ? 2.009 4.731 -15.177 1.00 91.94 68 ARG A C 1
ATOM 546 O O . ARG A 1 68 ? 1.754 5.619 -14.360 1.00 91.94 68 ARG A O 1
ATOM 553 N N . LEU A 1 69 ? 3.127 4.710 -15.902 1.00 92.88 69 LEU A N 1
ATOM 554 C CA . LEU A 1 69 ? 4.146 5.748 -15.728 1.00 92.88 69 LEU A CA 1
ATOM 555 C C . LEU A 1 69 ? 3.610 7.129 -16.089 1.00 92.88 69 LEU A C 1
ATOM 557 O O . LEU A 1 69 ? 3.897 8.096 -15.393 1.00 92.88 69 LEU A O 1
ATOM 561 N N . ARG A 1 70 ? 2.783 7.232 -17.136 1.00 93.19 70 ARG A N 1
ATOM 562 C CA . ARG A 1 70 ? 2.231 8.520 -17.563 1.00 93.19 70 ARG A CA 1
ATOM 563 C C . ARG A 1 70 ? 1.414 9.177 -16.446 1.00 93.19 70 ARG A C 1
ATOM 565 O O . ARG A 1 70 ? 0.494 8.579 -15.877 1.00 93.19 70 ARG A O 1
ATOM 572 N N . ARG A 1 71 ? 1.742 10.432 -16.162 1.00 89.62 71 ARG A N 1
ATOM 573 C CA . ARG A 1 71 ? 1.087 11.296 -15.182 1.00 89.62 71 ARG A CA 1
ATOM 574 C C . ARG A 1 71 ? -0.047 12.073 -15.822 1.00 89.62 71 ARG A C 1
ATOM 576 O O . ARG A 1 71 ? 0.008 12.442 -16.993 1.00 89.62 71 ARG A O 1
ATOM 583 N N . ASP A 1 72 ? -1.057 12.348 -15.011 1.00 85.19 72 ASP A N 1
ATOM 584 C CA . ASP A 1 72 ? -1.984 13.432 -15.296 1.00 85.19 72 ASP A CA 1
ATOM 585 C C . ASP A 1 72 ? -1.392 14.712 -14.703 1.00 85.19 72 ASP A C 1
ATOM 587 O O . ASP A 1 72 ? -1.317 14.865 -13.485 1.00 85.19 72 ASP A O 1
ATOM 591 N N . THR A 1 73 ? -0.893 15.596 -15.564 1.00 86.69 73 THR A N 1
ATOM 592 C CA . THR A 1 73 ? -0.189 16.824 -15.165 1.00 86.69 73 THR A CA 1
ATOM 593 C C . THR A 1 73 ? -1.049 18.074 -15.327 1.00 86.69 73 THR A C 1
ATOM 595 O O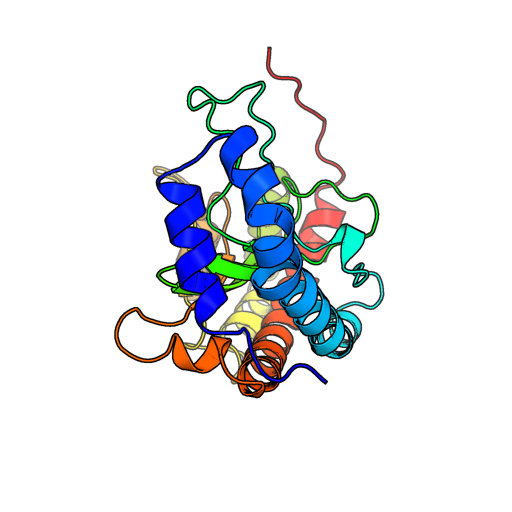 . THR A 1 73 ? -0.547 19.187 -15.144 1.00 86.69 73 THR A O 1
ATOM 598 N N . ARG A 1 74 ? -2.348 17.933 -15.643 1.00 86.31 74 ARG A N 1
ATOM 599 C CA . ARG A 1 74 ? -3.243 19.072 -15.926 1.00 86.31 74 ARG A CA 1
ATOM 600 C C . ARG A 1 74 ? -3.234 20.098 -14.794 1.00 86.31 74 ARG A C 1
ATOM 602 O O . ARG A 1 74 ? -3.000 21.276 -15.048 1.00 86.31 74 ARG A O 1
ATOM 609 N N . PHE A 1 75 ? -3.332 19.625 -13.554 1.00 82.88 75 PHE A N 1
ATOM 610 C CA . PHE A 1 75 ? -3.379 20.463 -12.350 1.00 82.88 75 PHE A CA 1
ATOM 611 C C . PHE A 1 75 ? -2.044 20.549 -11.586 1.00 82.88 75 PHE A C 1
ATOM 613 O O . PHE A 1 75 ? -1.956 21.231 -10.572 1.00 82.88 75 PHE A O 1
ATOM 620 N N . SER A 1 76 ? -0.988 19.877 -12.059 1.00 84.62 76 SER A N 1
ATOM 621 C CA . SER A 1 76 ? 0.325 19.875 -11.395 1.00 84.62 76 SER A CA 1
ATOM 622 C C . SER A 1 76 ? 1.166 21.084 -11.813 1.00 84.62 76 SER A C 1
ATOM 624 O O . SER A 1 76 ? 1.169 21.449 -12.990 1.00 84.62 76 SER A O 1
ATOM 626 N N . ARG A 1 77 ? 1.910 21.693 -10.878 1.00 86.06 77 ARG A N 1
ATOM 627 C CA . ARG A 1 77 ? 2.929 22.715 -11.199 1.00 86.06 77 ARG A CA 1
ATOM 628 C C . ARG A 1 77 ? 4.114 22.102 -11.945 1.00 86.06 77 ARG A C 1
ATOM 630 O O . ARG A 1 77 ? 4.587 22.679 -12.916 1.00 86.06 77 ARG A O 1
ATOM 637 N N . ASP A 1 78 ? 4.542 20.919 -11.517 1.00 88.00 78 ASP A N 1
ATOM 638 C CA . ASP A 1 78 ? 5.507 20.097 -12.241 1.00 88.00 78 ASP A CA 1
ATOM 639 C C . ASP A 1 78 ? 4.810 19.409 -13.425 1.00 88.00 78 ASP A C 1
ATOM 641 O O . ASP A 1 78 ? 3.853 18.646 -13.245 1.00 88.00 78 ASP A O 1
ATOM 645 N N . LYS A 1 79 ? 5.275 19.706 -14.640 1.00 88.25 79 LYS A N 1
ATOM 646 C CA . LYS A 1 79 ? 4.698 19.209 -15.895 1.00 88.25 79 LYS A CA 1
ATOM 647 C C . LYS A 1 79 ? 5.384 17.954 -16.433 1.00 88.25 79 LYS A C 1
ATOM 649 O O . LYS A 1 79 ? 5.018 17.510 -17.521 1.00 88.25 79 LYS A O 1
ATOM 654 N N . SER A 1 80 ? 6.307 17.360 -15.677 1.00 90.25 80 SER A N 1
ATOM 655 C CA . SER A 1 80 ? 7.006 16.133 -16.064 1.00 90.25 80 SER A CA 1
ATOM 656 C C . SER A 1 80 ? 6.004 15.002 -16.374 1.00 90.25 80 SER A C 1
ATOM 658 O O . SER A 1 80 ? 5.217 14.627 -15.495 1.00 90.25 80 SER A O 1
ATOM 660 N N . PRO A 1 81 ? 5.963 14.478 -17.616 1.00 93.12 81 PRO A N 1
ATOM 661 C CA . PRO A 1 81 ? 4.898 13.586 -18.083 1.00 93.12 81 PRO A CA 1
ATOM 662 C C . PRO A 1 81 ? 4.915 12.179 -17.480 1.00 93.12 81 PRO A C 1
ATOM 664 O O . PRO A 1 81 ? 3.898 11.487 -17.568 1.00 93.12 81 PRO A O 1
ATOM 667 N N . TYR A 1 82 ? 6.019 11.743 -16.876 1.00 95.81 82 TYR A N 1
ATOM 668 C CA . TYR A 1 82 ? 6.183 10.384 -16.361 1.00 95.81 82 TYR A CA 1
ATOM 669 C C . TYR A 1 82 ? 6.531 10.359 -14.875 1.00 95.81 82 TYR A C 1
ATOM 671 O O . TYR A 1 82 ? 7.104 11.304 -14.335 1.00 95.81 82 TYR A O 1
ATOM 679 N N . ARG A 1 83 ? 6.140 9.272 -14.212 1.00 94.56 83 ARG A N 1
ATOM 680 C CA . ARG A 1 83 ? 6.629 8.865 -12.893 1.00 94.56 83 ARG A CA 1
ATOM 681 C C . ARG A 1 83 ? 7.850 7.979 -13.068 1.00 94.56 83 ARG A C 1
ATOM 683 O O . ARG A 1 83 ? 8.027 7.360 -14.110 1.00 94.56 83 ARG A O 1
ATOM 690 N N . ASP A 1 84 ? 8.619 7.904 -12.007 1.00 94.88 84 ASP A N 1
ATOM 691 C CA . ASP A 1 84 ? 9.811 7.089 -11.804 1.00 94.88 84 ASP A CA 1
ATOM 692 C C . ASP A 1 84 ? 9.552 5.926 -10.832 1.00 94.88 84 ASP A C 1
ATOM 694 O O . ASP A 1 84 ? 10.482 5.331 -10.313 1.00 94.88 84 ASP A O 1
ATOM 698 N N . HIS A 1 85 ? 8.288 5.615 -10.558 1.00 95.38 85 HIS A N 1
ATOM 699 C CA . HIS A 1 85 ? 7.873 4.575 -9.623 1.00 95.38 85 HIS A CA 1
ATOM 700 C C . HIS A 1 85 ? 6.600 3.895 -10.121 1.00 95.38 85 HIS A C 1
ATOM 702 O O . HIS A 1 85 ? 5.838 4.443 -10.936 1.00 95.38 85 HIS A O 1
ATOM 708 N N . VAL A 1 86 ? 6.362 2.689 -9.619 1.00 96.75 86 VAL A N 1
ATOM 709 C CA . VAL A 1 86 ? 5.197 1.869 -9.947 1.00 96.75 86 VAL A CA 1
ATOM 710 C C . VAL A 1 86 ? 4.491 1.388 -8.694 1.00 96.75 86 VAL A C 1
ATOM 712 O O . VAL A 1 86 ? 5.080 1.331 -7.625 1.00 96.75 86 VAL A O 1
ATOM 715 N N . TRP A 1 87 ? 3.211 1.058 -8.830 1.00 95.94 87 TRP A N 1
ATOM 716 C CA . TRP A 1 87 ? 2.428 0.505 -7.734 1.00 95.94 87 TRP A CA 1
ATOM 717 C C . TRP A 1 87 ? 1.313 -0.392 -8.252 1.00 95.94 87 TRP A C 1
ATOM 719 O O . TRP A 1 87 ? 0.904 -0.314 -9.416 1.00 95.94 87 TRP A O 1
ATOM 729 N N . ILE A 1 88 ? 0.801 -1.217 -7.353 1.00 97.19 88 ILE A N 1
ATOM 730 C CA . ILE A 1 88 ? -0.426 -1.984 -7.483 1.00 97.19 88 ILE A CA 1
ATOM 731 C C . ILE A 1 88 ? -1.345 -1.500 -6.364 1.00 97.19 88 ILE A C 1
ATOM 733 O O . ILE A 1 88 ? -0.940 -1.462 -5.207 1.00 97.19 88 ILE A O 1
ATOM 737 N N . GLY A 1 89 ? -2.563 -1.084 -6.708 1.00 95.69 89 GLY A N 1
ATOM 738 C CA . GLY A 1 89 ? -3.570 -0.665 -5.732 1.00 95.69 89 GLY A CA 1
ATOM 739 C C . GLY A 1 89 ? -4.868 -1.425 -5.943 1.00 95.69 89 GLY A C 1
ATOM 740 O O . GLY A 1 89 ? -5.619 -1.104 -6.878 1.00 95.69 89 GLY A O 1
ATOM 741 N N . TRP A 1 90 ? -5.119 -2.411 -5.083 1.00 96.06 90 TRP A N 1
ATOM 742 C CA . TRP A 1 90 ? -6.300 -3.268 -5.150 1.00 96.06 90 TRP A CA 1
ATOM 743 C C . TRP A 1 90 ? -7.510 -2.564 -4.546 1.00 96.06 90 TRP A C 1
ATOM 745 O O . TRP A 1 90 ? -7.450 -1.999 -3.453 1.00 96.06 90 TRP A O 1
ATOM 755 N N . ARG A 1 91 ? -8.608 -2.567 -5.304 1.00 92.12 91 ARG A N 1
ATOM 756 C CA . ARG A 1 91 ? -9.873 -1.897 -4.974 1.00 92.12 91 ARG A CA 1
ATOM 757 C C . ARG A 1 91 ? -11.011 -2.473 -5.794 1.00 92.12 91 ARG A C 1
ATOM 759 O O . ARG A 1 91 ? -10.738 -3.127 -6.799 1.00 92.12 91 ARG A O 1
ATOM 766 N N . TYR A 1 92 ? -12.258 -2.173 -5.447 1.00 92.56 92 TYR A N 1
ATOM 767 C CA . TYR A 1 92 ? -13.378 -2.616 -6.276 1.00 92.56 92 TYR A CA 1
ATOM 768 C C . TYR A 1 92 ? -13.331 -1.943 -7.650 1.00 92.56 92 TYR A C 1
ATOM 770 O O . TYR A 1 92 ? -12.908 -0.789 -7.809 1.00 92.56 92 TYR A O 1
ATOM 778 N N . ALA A 1 93 ? -13.756 -2.675 -8.677 1.00 89.81 93 ALA A N 1
ATOM 779 C CA . ALA A 1 93 ? -13.780 -2.156 -10.035 1.00 89.81 93 ALA A CA 1
ATOM 780 C C . ALA A 1 93 ? -14.676 -0.905 -10.116 1.00 89.81 93 ALA A C 1
ATOM 782 O O . ALA A 1 93 ? -15.842 -0.930 -9.742 1.00 89.81 93 ALA A O 1
ATOM 783 N N . GLY A 1 94 ? -14.124 0.200 -10.623 1.00 84.62 94 GLY A N 1
ATOM 784 C CA . GLY A 1 94 ? -14.838 1.477 -10.732 1.00 84.62 94 GLY A CA 1
ATOM 785 C C . GLY A 1 94 ? -14.695 2.408 -9.524 1.00 84.62 94 GLY A C 1
ATOM 786 O O . GLY A 1 94 ? -15.004 3.591 -9.661 1.00 84.62 94 GLY A O 1
ATOM 787 N N . GLU A 1 95 ? -14.153 1.946 -8.391 1.00 85.31 95 GLU A N 1
ATOM 788 C CA . GLU A 1 95 ? -13.895 2.832 -7.252 1.00 85.31 95 GLU A CA 1
ATOM 789 C C . GLU A 1 95 ? -12.757 3.837 -7.546 1.00 85.31 95 GLU A C 1
ATOM 791 O O . GLU A 1 95 ? -11.721 3.481 -8.144 1.00 85.31 95 GLU A O 1
ATOM 796 N N . PRO A 1 96 ? -12.914 5.108 -7.122 1.00 78.88 96 PRO A N 1
ATOM 797 C CA . PRO A 1 96 ? -11.890 6.130 -7.285 1.00 78.88 96 PRO A CA 1
ATOM 798 C C . PRO A 1 96 ? -10.675 5.846 -6.394 1.00 78.88 96 PRO A C 1
ATOM 800 O O . PRO A 1 96 ? -10.786 5.645 -5.190 1.00 78.88 96 PRO A O 1
ATOM 803 N N . ARG A 1 97 ? -9.473 5.899 -6.984 1.00 74.00 97 ARG A N 1
ATOM 804 C CA . ARG A 1 97 ? -8.205 5.599 -6.286 1.00 74.00 97 ARG A CA 1
ATOM 805 C C . ARG A 1 97 ? -7.921 6.505 -5.081 1.00 74.00 97 ARG A C 1
ATOM 807 O O . ARG A 1 97 ? -7.258 6.073 -4.152 1.00 74.00 97 ARG A O 1
ATOM 814 N N . SER A 1 98 ? -8.367 7.759 -5.119 1.00 68.62 98 SER A N 1
ATOM 815 C CA . SER A 1 98 ? -8.027 8.795 -4.133 1.00 68.62 98 SER A CA 1
ATOM 816 C C . SER A 1 98 ? -8.884 8.778 -2.866 1.00 68.62 98 SER A C 1
ATOM 818 O O . SER A 1 98 ? -8.651 9.588 -1.973 1.00 68.62 98 SER A O 1
ATOM 820 N N . GLU A 1 99 ? -9.903 7.922 -2.792 1.00 66.94 99 GLU A N 1
ATOM 821 C CA . GLU A 1 99 ? -10.934 8.014 -1.745 1.00 66.94 99 GLU A CA 1
ATOM 822 C C . GLU A 1 99 ? -11.084 6.734 -0.924 1.00 66.94 99 GLU A C 1
ATOM 824 O O . GLU A 1 99 ? -11.905 6.686 -0.008 1.00 66.94 99 GLU A O 1
ATOM 829 N N . ILE A 1 100 ? -10.277 5.718 -1.221 1.00 76.00 100 ILE A N 1
ATOM 830 C CA . ILE A 1 100 ? -10.429 4.380 -0.663 1.00 76.00 100 ILE A CA 1
ATOM 831 C C . ILE A 1 100 ? -9.333 4.031 0.337 1.00 76.00 100 ILE A C 1
ATOM 833 O O . ILE A 1 100 ? -8.182 4.444 0.190 1.00 76.00 100 ILE A O 1
ATOM 837 N N . PHE A 1 101 ? -9.707 3.224 1.325 1.00 85.88 101 PHE A N 1
ATOM 838 C CA . PHE A 1 101 ? -8.770 2.475 2.142 1.00 85.88 101 PHE A CA 1
ATOM 839 C C . PHE A 1 101 ? -8.556 1.120 1.461 1.00 85.88 101 PHE A C 1
ATOM 841 O O . PHE A 1 101 ? -9.503 0.355 1.271 1.00 85.88 101 PHE A O 1
ATOM 848 N N . GLY A 1 102 ? -7.337 0.850 1.007 1.00 92.50 102 GLY A N 1
ATOM 849 C CA . GLY A 1 102 ? -7.044 -0.298 0.154 1.00 92.50 102 GLY A CA 1
ATOM 850 C C . GLY A 1 102 ? -5.720 -0.962 0.483 1.00 92.50 102 GLY A C 1
ATOM 851 O O . GLY A 1 102 ? -4.902 -0.429 1.233 1.00 92.50 102 GLY A O 1
ATOM 852 N N . LEU A 1 103 ? -5.522 -2.137 -0.107 1.00 97.00 103 LEU A N 1
ATOM 853 C CA . LEU A 1 103 ? -4.245 -2.839 -0.098 1.00 97.00 103 LEU A CA 1
ATOM 854 C C . LEU A 1 103 ? -3.366 -2.298 -1.226 1.00 97.00 103 LEU A C 1
ATOM 856 O O . LEU A 1 103 ? -3.867 -1.982 -2.314 1.00 97.00 103 LEU A O 1
ATOM 860 N N . TYR A 1 104 ? -2.059 -2.236 -0.996 1.00 96.94 104 TYR A N 1
ATOM 861 C CA . TYR A 1 104 ? -1.127 -1.780 -2.018 1.00 96.94 104 TYR A CA 1
ATOM 862 C C . TYR A 1 104 ? 0.245 -2.444 -1.930 1.00 96.94 104 TYR A C 1
ATOM 864 O O . TYR A 1 104 ? 0.642 -2.981 -0.896 1.00 96.94 104 TYR A O 1
ATOM 872 N N . TRP A 1 105 ? 0.962 -2.354 -3.045 1.00 97.31 105 TRP A N 1
ATOM 873 C CA . TRP A 1 105 ? 2.403 -2.546 -3.153 1.00 97.31 105 TRP A CA 1
ATOM 874 C C . TRP A 1 105 ? 2.963 -1.443 -4.053 1.00 97.31 105 TRP A C 1
ATOM 876 O O . TRP A 1 105 ? 2.312 -1.075 -5.032 1.00 97.31 105 TRP A O 1
ATOM 886 N N . ASP A 1 106 ? 4.147 -0.924 -3.763 1.00 95.50 106 ASP A N 1
ATOM 887 C CA . ASP A 1 106 ? 4.860 0.023 -4.609 1.00 95.50 106 ASP A CA 1
ATOM 888 C C . ASP A 1 106 ? 6.360 -0.259 -4.689 1.00 95.50 106 ASP A C 1
ATOM 890 O O . ASP A 1 106 ? 6.935 -0.999 -3.890 1.00 95.50 106 ASP A O 1
ATOM 894 N N . ALA A 1 107 ? 6.979 0.318 -5.715 1.00 94.44 107 ALA A N 1
ATOM 895 C CA . ALA A 1 107 ? 8.419 0.363 -5.876 1.00 94.44 107 ALA A CA 1
ATOM 896 C C . ALA A 1 107 ? 8.853 1.681 -6.513 1.00 94.44 107 ALA A C 1
ATOM 898 O O . ALA A 1 107 ? 8.373 2.082 -7.581 1.00 94.44 107 ALA A O 1
ATOM 899 N N . TYR A 1 108 ? 9.808 2.303 -5.844 1.00 93.25 108 TYR A N 1
ATOM 900 C CA . TYR A 1 108 ? 10.656 3.400 -6.273 1.00 93.25 108 TYR A CA 1
ATOM 901 C C . TYR A 1 108 ? 12.042 2.838 -6.624 1.00 93.25 108 TYR A C 1
ATOM 903 O O . TYR A 1 108 ? 12.344 1.687 -6.302 1.00 93.25 108 TYR A O 1
ATOM 911 N N . PRO A 1 109 ? 12.921 3.623 -7.264 1.00 91.38 109 PRO A N 1
ATOM 912 C CA . PRO A 1 109 ? 14.282 3.172 -7.530 1.00 91.38 109 PRO A CA 1
ATOM 913 C C . PRO A 1 109 ? 15.072 2.827 -6.261 1.00 91.38 109 PRO A C 1
ATOM 915 O O . PRO A 1 109 ? 15.970 1.995 -6.305 1.00 91.38 109 PRO A O 1
ATOM 918 N N . GLU A 1 110 ? 14.736 3.466 -5.141 1.00 89.25 110 GLU A N 1
ATOM 919 C CA . GLU A 1 110 ? 15.449 3.328 -3.871 1.00 89.25 110 GLU A CA 1
ATOM 920 C C . GLU A 1 110 ? 14.726 2.457 -2.836 1.00 89.25 110 GLU A C 1
ATOM 922 O O . GLU A 1 110 ? 15.300 2.153 -1.794 1.00 89.25 110 GLU A O 1
ATOM 927 N N . SER A 1 111 ? 13.464 2.091 -3.065 1.00 90.75 111 SER A N 1
ATOM 928 C CA . SER A 1 111 ? 12.656 1.407 -2.053 1.00 90.75 111 SER A CA 1
ATOM 929 C C . SER A 1 111 ? 11.450 0.691 -2.644 1.00 90.75 111 SER A C 1
ATOM 931 O O . SER A 1 111 ? 10.981 1.005 -3.733 1.00 90.75 111 SER A O 1
ATOM 933 N N . SER A 1 112 ? 10.896 -0.252 -1.896 1.00 93.19 112 SER A N 1
ATOM 934 C CA . SER A 1 112 ? 9.591 -0.847 -2.151 1.00 93.19 112 SER A CA 1
ATOM 935 C C . SER A 1 112 ? 8.817 -0.945 -0.849 1.00 93.19 112 SER A C 1
ATOM 937 O O . SER A 1 112 ? 9.396 -1.240 0.194 1.00 93.19 112 SER A O 1
ATOM 939 N N . SER A 1 113 ? 7.511 -0.697 -0.893 1.00 94.75 113 SER A N 1
ATOM 940 C CA . SER A 1 113 ? 6.645 -0.826 0.272 1.00 94.75 113 SER A CA 1
ATOM 941 C C . SER A 1 113 ? 5.335 -1.523 -0.058 1.00 94.75 113 SER A C 1
ATOM 943 O O . SER A 1 113 ? 4.912 -1.613 -1.208 1.00 94.75 113 SER A O 1
ATOM 945 N N . TRP A 1 114 ? 4.687 -2.075 0.958 1.00 97.06 114 TRP A N 1
ATOM 946 C CA . TRP A 1 114 ? 3.361 -2.668 0.840 1.00 97.06 114 TRP A CA 1
ATOM 947 C C . TRP A 1 114 ? 2.602 -2.503 2.136 1.00 97.06 114 TRP A C 1
ATOM 949 O O . TRP A 1 114 ? 3.180 -2.467 3.225 1.00 97.06 114 TRP A O 1
ATOM 959 N N . GLY A 1 115 ? 1.286 -2.421 2.031 1.00 97.06 115 GLY A N 1
ATOM 960 C CA . GLY A 1 115 ? 0.492 -2.089 3.193 1.00 97.06 115 GLY A CA 1
ATOM 961 C C . GLY A 1 115 ? -0.996 -2.028 2.937 1.00 97.06 115 GLY A C 1
ATOM 962 O O . GLY A 1 115 ? -1.514 -2.477 1.913 1.00 97.06 115 GLY A O 1
ATOM 963 N N . CYS A 1 116 ? -1.672 -1.452 3.920 1.00 96.12 116 CYS A N 1
ATOM 964 C CA . CYS A 1 116 ? -3.098 -1.198 3.909 1.00 96.12 116 CYS A CA 1
ATOM 965 C C . CYS A 1 116 ? -3.352 0.224 4.405 1.00 96.12 116 CYS A C 1
ATOM 967 O O . CYS A 1 116 ? -2.895 0.593 5.491 1.00 96.12 116 CYS A O 1
ATOM 969 N N . GLY A 1 117 ? -4.047 1.033 3.609 1.00 92.44 117 GLY A N 1
ATOM 970 C CA . GLY A 1 117 ? -4.262 2.436 3.935 1.00 92.44 117 GLY A CA 1
ATOM 971 C C . GLY A 1 117 ? -4.925 3.263 2.850 1.00 92.44 117 GLY A C 1
ATOM 972 O O . GLY A 1 117 ? -5.334 2.749 1.810 1.00 92.44 117 GLY A O 1
ATOM 973 N N . ALA A 1 118 ? -5.019 4.568 3.098 1.00 84.19 118 ALA A N 1
ATOM 974 C CA . ALA A 1 118 ? -5.550 5.535 2.143 1.00 84.19 118 ALA A CA 1
ATOM 975 C C . ALA A 1 118 ? -4.455 6.495 1.654 1.00 84.19 118 ALA A C 1
ATOM 977 O O . ALA A 1 118 ? -3.705 7.053 2.451 1.00 84.19 118 ALA A O 1
ATOM 978 N N . TYR A 1 119 ? -4.420 6.760 0.343 1.00 71.62 119 TYR A N 1
ATOM 979 C CA . TYR A 1 119 ? -3.490 7.710 -0.298 1.00 71.62 119 TYR A CA 1
ATOM 980 C C . TYR A 1 119 ? -3.834 9.194 -0.009 1.00 71.62 119 TYR A C 1
ATOM 982 O O . TYR A 1 119 ? -3.256 10.111 -0.586 1.00 71.62 119 TYR A O 1
ATOM 990 N N . GLY A 1 120 ? -4.793 9.467 0.880 1.00 76.31 120 GLY A N 1
ATOM 991 C CA . GLY A 1 120 ? -5.207 10.821 1.227 1.00 76.31 120 GLY A CA 1
ATOM 992 C C . GLY A 1 120 ? -6.152 10.880 2.421 1.00 76.31 120 GLY A C 1
ATOM 993 O O . GLY A 1 120 ? -6.577 9.864 2.969 1.00 76.31 120 GLY A O 1
ATOM 994 N N . GLU A 1 121 ? -6.495 12.102 2.821 1.00 82.06 121 GLU A N 1
ATOM 995 C CA . GLU A 1 121 ? -7.425 12.342 3.922 1.00 82.06 121 GLU A CA 1
ATOM 996 C C . GLU A 1 121 ? -8.869 12.056 3.475 1.00 82.06 121 GLU A C 1
ATOM 998 O O . GLU A 1 121 ? -9.390 12.663 2.525 1.00 82.06 121 GLU A O 1
ATOM 1003 N N . ASN A 1 122 ? -9.541 11.156 4.196 1.00 84.88 122 ASN A N 1
ATOM 1004 C CA . ASN A 1 122 ? -10.969 10.891 4.048 1.00 84.88 122 ASN A CA 1
ATOM 1005 C C . ASN A 1 122 ? -11.669 11.134 5.390 1.00 84.88 122 ASN A C 1
ATOM 1007 O O . ASN A 1 122 ? -11.869 10.220 6.187 1.00 84.88 122 ASN A O 1
ATOM 1011 N N . LYS A 1 123 ? -12.001 12.406 5.654 1.00 89.81 123 LYS A N 1
ATOM 1012 C CA . LYS A 1 123 ? -12.569 12.831 6.938 1.00 89.81 123 LYS A CA 1
ATOM 1013 C C . LYS A 1 123 ? -13.832 12.041 7.329 1.00 89.81 123 LYS A C 1
ATOM 1015 O O . LYS A 1 123 ? -13.833 11.561 8.455 1.00 89.81 123 LYS A O 1
ATOM 1020 N N . PRO A 1 124 ? -14.843 11.838 6.455 1.00 91.31 124 PRO A N 1
ATOM 1021 C CA . PRO A 1 124 ? -16.011 11.018 6.796 1.00 91.31 124 PRO A CA 1
ATOM 1022 C C . PRO A 1 124 ? -15.655 9.619 7.317 1.00 91.31 124 PRO A C 1
ATOM 1024 O O . PRO A 1 124 ? -16.154 9.198 8.355 1.00 91.31 124 PRO A O 1
ATOM 1027 N N . VAL A 1 125 ? -14.722 8.932 6.654 1.00 92.19 125 VAL A N 1
ATOM 1028 C CA . VAL A 1 125 ? -14.269 7.590 7.059 1.00 92.19 125 VAL A CA 1
ATOM 1029 C C . VAL A 1 125 ? -13.521 7.633 8.386 1.00 92.19 125 VAL A C 1
ATOM 1031 O O . VAL A 1 125 ? -13.726 6.781 9.247 1.00 92.19 125 VAL A O 1
ATOM 1034 N N . MET A 1 126 ? -12.669 8.640 8.581 1.00 93.94 126 MET A N 1
ATOM 1035 C CA . MET A 1 126 ? -11.937 8.808 9.835 1.00 93.94 126 MET A CA 1
ATOM 1036 C C . MET A 1 126 ? -12.850 9.213 10.998 1.00 93.94 126 MET A C 1
ATOM 1038 O O . MET A 1 126 ? -12.578 8.839 12.133 1.00 93.94 126 MET A O 1
ATOM 1042 N N . ASP A 1 127 ? -13.927 9.958 10.750 1.00 94.62 127 ASP A N 1
ATOM 1043 C CA . ASP A 1 127 ? -14.938 10.271 11.763 1.00 94.62 127 ASP A CA 1
ATOM 1044 C C . ASP A 1 127 ? -15.716 9.005 12.162 1.00 94.62 127 ASP A C 1
ATOM 1046 O O . ASP A 1 127 ? -15.882 8.754 13.356 1.00 94.62 127 ASP A O 1
ATOM 1050 N N . ALA A 1 128 ? -16.106 8.171 11.189 1.00 95.56 128 ALA A N 1
ATOM 1051 C CA . ALA A 1 128 ? -16.734 6.872 11.446 1.00 95.56 128 ALA A CA 1
ATOM 1052 C C . ALA A 1 128 ? -15.813 5.946 12.261 1.00 95.56 128 ALA A C 1
ATOM 1054 O O . ALA A 1 128 ? -16.240 5.375 13.265 1.00 95.56 128 ALA A O 1
ATOM 1055 N N . LEU A 1 129 ? -14.527 5.877 11.896 1.00 96.00 129 LEU A N 1
ATOM 1056 C CA . LEU A 1 129 ? -13.507 5.155 12.659 1.00 96.00 129 LEU A CA 1
ATOM 1057 C C . LEU A 1 129 ? -13.432 5.643 14.110 1.00 96.00 129 LEU A C 1
ATOM 1059 O O . LEU A 1 129 ? -13.437 4.832 15.031 1.00 96.00 129 LEU A O 1
ATOM 1063 N N . ARG A 1 130 ? -13.367 6.961 14.334 1.00 96.62 130 ARG A N 1
ATOM 1064 C CA . ARG A 1 130 ? -13.283 7.529 15.689 1.00 96.62 130 ARG A CA 1
ATOM 1065 C C . ARG A 1 130 ? -14.501 7.197 16.534 1.00 96.62 130 ARG A C 1
ATOM 1067 O O . ARG A 1 130 ? -14.326 6.820 17.688 1.00 96.62 130 ARG A O 1
ATOM 1074 N N . ALA A 1 131 ? -15.702 7.327 15.971 1.00 96.06 131 ALA A N 1
ATOM 1075 C CA . ALA A 1 131 ? -16.933 6.950 16.659 1.00 96.06 131 ALA A CA 1
ATOM 1076 C C . ALA A 1 131 ? -16.890 5.468 17.056 1.00 96.06 131 ALA A C 1
ATOM 1078 O O . ALA A 1 131 ? -17.074 5.133 18.226 1.00 96.06 131 ALA A O 1
ATOM 1079 N N . ARG A 1 132 ? -16.502 4.593 16.119 1.00 97.00 132 ARG A N 1
ATOM 1080 C CA . ARG A 1 132 ? -16.390 3.155 16.376 1.00 97.00 132 ARG A CA 1
ATOM 1081 C C . ARG A 1 132 ? -15.334 2.816 17.428 1.00 97.00 132 ARG A C 1
ATOM 1083 O O . ARG A 1 132 ? -15.577 1.948 18.252 1.00 97.00 132 ARG A O 1
ATOM 1090 N N . MET A 1 133 ? -14.193 3.504 17.446 1.00 97.50 133 MET A N 1
ATOM 1091 C CA . MET A 1 133 ? -13.151 3.305 18.463 1.00 97.50 133 MET A CA 1
ATOM 1092 C C . MET A 1 133 ? -13.590 3.719 19.873 1.00 97.50 133 MET A C 1
ATOM 1094 O O . MET A 1 133 ? -13.026 3.218 20.841 1.00 97.50 133 MET A O 1
ATOM 1098 N N . LEU A 1 134 ? -14.553 4.638 19.998 1.00 96.44 134 LEU A N 1
ATOM 1099 C CA . LEU A 1 134 ? -15.114 5.041 21.290 1.00 96.44 134 LEU A CA 1
ATOM 1100 C C . LEU A 1 134 ? -16.198 4.072 21.768 1.00 96.44 134 LEU A C 1
ATOM 1102 O O . LEU A 1 134 ? -16.253 3.768 22.955 1.00 96.44 134 LEU A O 1
ATOM 1106 N N . GLU A 1 135 ? -17.040 3.588 20.855 1.00 96.75 135 GLU A N 1
ATOM 1107 C CA . GLU A 1 135 ? -18.126 2.652 21.173 1.00 96.75 135 GLU A CA 1
ATOM 1108 C C . GLU A 1 135 ? -17.630 1.213 21.369 1.00 96.75 135 GLU A C 1
ATOM 1110 O O . GLU A 1 135 ? -18.117 0.507 22.247 1.00 96.75 135 GLU A O 1
ATOM 1115 N N . HIS A 1 136 ? -16.658 0.795 20.554 1.00 97.75 136 HIS A N 1
ATOM 1116 C CA . HIS A 1 136 ? -16.160 -0.577 20.439 1.00 97.75 136 HIS A CA 1
ATOM 1117 C C . HIS A 1 136 ? -14.621 -0.626 20.336 1.00 97.75 136 HIS A C 1
ATOM 1119 O O . HIS A 1 136 ? -14.064 -1.092 19.329 1.00 97.75 136 HIS A O 1
ATOM 1125 N N . PRO A 1 137 ? -13.887 -0.110 21.343 1.00 97.75 137 PRO A N 1
ATOM 1126 C CA . PRO A 1 137 ? -12.424 -0.076 21.322 1.00 97.75 137 PRO A CA 1
ATOM 1127 C C . PRO A 1 137 ? -11.782 -1.463 21.164 1.00 97.75 137 PRO A C 1
ATOM 1129 O O . PRO A 1 137 ? -10.703 -1.585 20.577 1.00 97.75 137 PRO A O 1
ATOM 1132 N N . GLU A 1 138 ? -12.435 -2.513 21.664 1.00 98.31 138 GLU A N 1
ATOM 1133 C CA . GLU A 1 138 ? -11.977 -3.899 21.613 1.00 98.31 138 GLU A CA 1
ATOM 1134 C C . GLU A 1 138 ? -11.742 -4.404 20.186 1.00 98.31 138 GLU A C 1
ATOM 1136 O O . GLU A 1 138 ? -10.810 -5.176 19.967 1.00 98.31 138 GLU A O 1
ATOM 1141 N N . GLU A 1 139 ? -12.517 -3.937 19.202 1.00 98.12 139 GLU A N 1
ATOM 1142 C CA . GLU A 1 139 ? -12.394 -4.398 17.817 1.00 98.12 139 GLU A CA 1
ATOM 1143 C C . GLU A 1 139 ? -11.055 -3.969 17.201 1.00 98.12 139 GLU A C 1
ATOM 1145 O O . GLU A 1 139 ? -10.330 -4.789 16.633 1.00 98.12 139 GLU A O 1
ATOM 1150 N N . MET A 1 140 ? -10.693 -2.689 17.340 1.00 98.00 140 MET A N 1
ATOM 1151 C CA . MET A 1 140 ? -9.413 -2.182 16.835 1.00 98.00 140 MET A CA 1
ATOM 1152 C C . MET A 1 140 ? -8.247 -2.704 17.678 1.00 98.00 140 MET A C 1
ATOM 1154 O O . MET A 1 140 ? -7.205 -3.068 17.136 1.00 98.00 140 MET A O 1
ATOM 1158 N N . LEU A 1 141 ? -8.414 -2.804 19.000 1.00 98.38 141 LEU A N 1
ATOM 1159 C CA . LEU A 1 141 ? -7.386 -3.381 19.868 1.00 98.38 141 LEU A CA 1
ATOM 1160 C C . LEU A 1 141 ? -7.084 -4.839 19.512 1.00 98.38 141 LEU A C 1
ATOM 1162 O O . LEU A 1 141 ? -5.914 -5.220 19.550 1.00 98.38 141 LEU A O 1
ATOM 1166 N N . ALA A 1 142 ? -8.089 -5.638 19.148 1.00 98.50 142 ALA A N 1
ATOM 1167 C CA . ALA A 1 142 ? -7.886 -7.012 18.701 1.00 98.50 142 ALA A CA 1
ATOM 1168 C C . ALA A 1 142 ? -7.032 -7.072 17.425 1.00 98.50 142 ALA A C 1
ATOM 1170 O O . ALA A 1 142 ? -6.113 -7.883 17.349 1.00 98.50 142 ALA A O 1
ATOM 1171 N N . ILE A 1 143 ? -7.272 -6.171 16.466 1.00 98.19 143 ILE A N 1
ATOM 1172 C CA . ILE A 1 143 ? -6.476 -6.065 15.232 1.00 98.19 143 ILE A CA 1
ATOM 1173 C C . ILE A 1 143 ? -5.032 -5.666 15.558 1.00 98.19 143 ILE A C 1
ATOM 1175 O O . ILE A 1 143 ? -4.095 -6.352 15.159 1.00 98.19 143 ILE A O 1
ATOM 1179 N N . LEU A 1 144 ? -4.838 -4.593 16.332 1.00 97.62 144 LEU A N 1
ATOM 1180 C CA . LEU A 1 144 ? -3.502 -4.083 16.664 1.00 97.62 144 LEU A CA 1
ATOM 1181 C C . LEU A 1 144 ? -2.680 -5.053 17.529 1.00 97.62 144 LEU A C 1
ATOM 1183 O O . LEU A 1 144 ? -1.449 -5.002 17.507 1.00 97.62 144 LEU A O 1
ATOM 1187 N N . ASN A 1 145 ? -3.342 -5.924 18.298 1.00 97.69 145 ASN A N 1
ATOM 1188 C CA . ASN A 1 145 ? -2.690 -6.920 19.150 1.00 97.69 145 ASN A CA 1
ATOM 1189 C C . ASN A 1 145 ? -2.625 -8.326 18.542 1.00 97.69 145 ASN A C 1
ATOM 1191 O O . ASN A 1 145 ? -2.093 -9.222 19.203 1.00 97.69 145 ASN A O 1
ATOM 1195 N N . ALA A 1 146 ? -3.121 -8.535 17.320 1.00 98.06 146 ALA A N 1
ATOM 1196 C CA . ALA A 1 146 ? -3.038 -9.833 16.663 1.00 98.06 146 ALA A CA 1
ATOM 1197 C C . ALA A 1 146 ? -1.562 -10.276 16.540 1.00 98.06 146 ALA A C 1
ATOM 1199 O O . ALA A 1 146 ? -0.712 -9.444 16.200 1.00 98.06 146 ALA A O 1
ATOM 1200 N N . PRO A 1 147 ? -1.215 -11.551 16.815 1.00 96.75 147 PRO A N 1
ATOM 1201 C CA . PRO A 1 147 ? 0.180 -12.009 16.819 1.00 96.75 147 PRO A CA 1
ATOM 1202 C C . PRO A 1 147 ? 0.922 -11.787 15.496 1.00 96.75 147 PRO A C 1
ATOM 1204 O O . PRO A 1 147 ? 2.138 -11.609 15.473 1.00 96.75 147 PRO A O 1
ATOM 1207 N N . ASP A 1 148 ? 0.194 -11.791 14.383 1.00 94.69 148 ASP A N 1
ATOM 1208 C CA . ASP A 1 148 ? 0.705 -11.567 13.037 1.00 94.69 148 ASP A CA 1
ATOM 1209 C C . ASP A 1 148 ? 0.724 -10.088 12.616 1.00 94.69 148 ASP A C 1
ATOM 1211 O O . ASP A 1 148 ? 1.290 -9.771 11.570 1.00 94.69 148 ASP A O 1
ATOM 1215 N N . PHE A 1 149 ? 0.197 -9.182 13.442 1.00 96.75 149 PHE A N 1
ATOM 1216 C CA . PHE A 1 149 ? 0.171 -7.739 13.195 1.00 96.75 149 PHE A CA 1
ATOM 1217 C C . PHE A 1 149 ? 1.066 -6.953 14.162 1.00 96.75 149 PHE A C 1
ATOM 1219 O O . PHE A 1 149 ? 1.813 -6.057 13.756 1.00 96.75 149 PHE A O 1
ATOM 1226 N N . LYS A 1 150 ? 0.996 -7.278 15.457 1.00 95.69 150 LYS A N 1
ATOM 1227 C CA . LYS A 1 150 ? 1.599 -6.498 16.539 1.00 95.69 150 LYS A CA 1
ATOM 1228 C C . LYS A 1 150 ? 3.105 -6.318 16.342 1.00 95.69 150 LYS A C 1
ATOM 1230 O O . LYS A 1 150 ? 3.852 -7.286 16.244 1.00 95.69 150 LYS A O 1
ATOM 1235 N N . GLY A 1 151 ? 3.547 -5.060 16.309 1.00 92.44 151 GLY A N 1
ATOM 1236 C CA . GLY A 1 151 ? 4.962 -4.691 16.178 1.00 92.44 151 GLY A CA 1
ATOM 1237 C C . GLY A 1 151 ? 5.576 -4.957 14.800 1.00 92.44 151 GLY A C 1
ATOM 1238 O O . GLY A 1 151 ? 6.772 -4.749 14.633 1.00 92.44 151 GLY A O 1
ATOM 1239 N N . ARG A 1 152 ? 4.786 -5.410 13.816 1.00 94.50 152 ARG A N 1
ATOM 1240 C CA . ARG A 1 152 ? 5.279 -5.712 12.467 1.00 94.50 152 ARG A CA 1
ATOM 1241 C C . ARG A 1 152 ? 5.087 -4.565 11.491 1.00 94.50 152 ARG A C 1
ATOM 1243 O O . ARG A 1 152 ? 5.890 -4.445 10.583 1.00 94.50 152 ARG A O 1
ATOM 1250 N N . PHE A 1 153 ? 4.047 -3.753 11.623 1.00 96.56 153 PHE A N 1
ATOM 1251 C CA . PHE A 1 153 ? 3.745 -2.708 10.643 1.00 96.56 153 PHE A CA 1
ATOM 1252 C C . PHE A 1 153 ? 4.006 -1.316 11.205 1.00 96.56 153 PHE A C 1
ATOM 1254 O O . PHE A 1 153 ? 3.686 -1.033 12.361 1.00 96.56 153 PHE A O 1
ATOM 1261 N N . VAL A 1 154 ? 4.541 -0.438 10.363 1.00 95.69 154 VAL A N 1
ATOM 1262 C CA . VAL A 1 154 ? 4.741 0.973 10.689 1.00 95.69 154 VAL A CA 1
ATOM 1263 C C . VAL A 1 154 ? 3.454 1.735 10.384 1.00 95.69 154 VAL A C 1
ATOM 1265 O O . VAL A 1 154 ? 2.942 1.675 9.264 1.00 95.69 154 VAL A O 1
ATOM 1268 N N . LEU A 1 155 ? 2.933 2.442 11.390 1.00 96.31 155 LEU A N 1
ATOM 1269 C CA . LEU A 1 155 ? 1.817 3.374 11.243 1.00 96.31 155 LEU A CA 1
ATOM 1270 C C . LEU A 1 155 ? 2.336 4.722 10.744 1.00 96.31 155 LEU A C 1
ATOM 1272 O O . LEU A 1 155 ? 3.060 5.413 11.461 1.00 96.31 155 LEU A O 1
ATOM 1276 N N . GLU A 1 156 ? 1.877 5.145 9.576 1.00 93.69 156 GLU A N 1
ATOM 1277 C CA . GLU A 1 156 ? 2.179 6.462 9.022 1.00 93.69 156 GLU A CA 1
ATOM 1278 C C . GLU A 1 156 ? 0.912 7.202 8.601 1.00 93.69 156 GLU A C 1
ATOM 1280 O O . GLU A 1 156 ? -0.174 6.633 8.495 1.00 93.69 156 GLU A O 1
ATOM 1285 N N . GLY A 1 157 ? 1.056 8.512 8.409 1.00 92.00 157 GLY A N 1
ATOM 1286 C CA . GLY A 1 157 ? -0.018 9.416 8.023 1.00 92.00 157 GLY A CA 1
ATOM 1287 C C . GLY A 1 157 ? -0.029 10.704 8.850 1.00 92.00 157 GLY A C 1
ATOM 1288 O O . GLY A 1 157 ? 0.524 10.741 9.957 1.00 92.00 157 GLY A O 1
ATOM 1289 N N . PRO A 1 158 ? -0.635 11.781 8.323 1.00 92.44 158 PRO A N 1
ATOM 1290 C CA . PRO A 1 158 ? -0.621 13.089 8.963 1.00 92.44 158 PRO A CA 1
ATOM 1291 C C . PRO A 1 158 ? -1.472 13.117 10.235 1.00 92.44 158 PRO A C 1
ATOM 1293 O O . PRO A 1 158 ? -2.610 12.648 10.246 1.00 92.44 158 PRO A O 1
ATOM 1296 N N . ASP A 1 159 ? -0.948 13.748 11.283 1.00 94.19 159 ASP A N 1
ATOM 1297 C CA . ASP A 1 159 ? -1.666 13.977 12.539 1.00 94.19 159 ASP A CA 1
ATOM 1298 C C . ASP A 1 159 ? -2.431 15.304 12.533 1.00 94.19 159 ASP A C 1
ATOM 1300 O O . ASP A 1 159 ? -2.043 16.291 11.888 1.00 94.19 159 ASP A O 1
ATOM 1304 N N . TYR A 1 160 ? -3.520 15.369 13.299 1.00 93.69 160 TYR A N 1
ATOM 1305 C CA . TYR A 1 160 ? -4.094 16.655 13.672 1.00 93.69 160 TYR A CA 1
ATOM 1306 C C . TYR A 1 160 ? -3.167 17.382 14.654 1.00 93.69 160 TYR A C 1
ATOM 1308 O O . TYR A 1 160 ? -2.723 16.835 15.657 1.00 93.69 160 TYR A O 1
ATOM 1316 N N . LYS A 1 161 ? -2.925 18.676 14.395 1.00 92.56 161 LYS A N 1
ATOM 1317 C CA . LYS A 1 161 ? -2.208 19.557 15.338 1.00 92.56 161 LYS A CA 1
ATOM 1318 C C . LYS A 1 161 ? -3.001 19.789 16.626 1.00 92.56 161 LYS A C 1
ATOM 1320 O O . LYS A 1 161 ? -2.418 20.040 17.673 1.00 92.56 161 LYS A O 1
ATOM 1325 N N . LYS A 1 162 ? -4.332 19.793 16.512 1.00 91.06 162 LYS A N 1
ATOM 1326 C CA . LYS A 1 162 ? -5.287 19.966 17.608 1.00 91.06 162 LYS A CA 1
ATOM 1327 C C . LYS A 1 162 ? -6.498 19.086 17.323 1.00 91.06 162 LYS A C 1
ATOM 1329 O O . LYS A 1 162 ? -7.274 19.393 16.421 1.00 91.06 162 LYS A O 1
ATOM 1334 N N . LEU A 1 163 ? -6.636 18.008 18.081 1.00 92.06 163 LEU A N 1
ATOM 1335 C CA . LEU A 1 163 ? -7.830 17.175 18.132 1.00 92.06 163 LEU A CA 1
ATOM 1336 C C . LEU A 1 163 ? -8.059 16.804 19.596 1.00 92.06 163 LEU A C 1
ATOM 1338 O O . LEU A 1 163 ? -7.124 16.392 20.277 1.00 92.06 163 LEU A O 1
ATOM 1342 N N . ALA A 1 164 ? -9.284 16.982 20.084 1.00 93.12 164 ALA A N 1
ATOM 1343 C CA . ALA A 1 164 ? -9.635 16.541 21.426 1.00 93.12 164 ALA A CA 1
ATOM 1344 C C . ALA A 1 164 ? -9.661 15.007 21.458 1.00 93.12 164 ALA A C 1
ATOM 1346 O O . ALA A 1 164 ? -10.363 14.380 20.661 1.00 93.12 164 ALA A O 1
ATOM 1347 N N . VAL A 1 165 ? -8.886 14.419 22.367 1.00 92.69 165 VAL A N 1
ATOM 1348 C CA . VAL A 1 165 ? -8.848 12.974 22.601 1.00 92.69 165 VAL A CA 1
ATOM 1349 C C . VAL A 1 165 ? -9.650 12.689 23.870 1.00 92.69 165 VAL A C 1
ATOM 1351 O O . VAL A 1 165 ? -9.289 13.222 24.917 1.00 92.69 165 VAL A O 1
ATOM 1354 N N . PRO A 1 166 ? -10.739 11.904 23.801 1.00 93.44 166 PRO A N 1
ATOM 1355 C CA . PRO A 1 166 ? -11.526 11.568 24.984 1.00 93.44 166 PRO A CA 1
ATOM 1356 C C . PRO A 1 166 ? -10.721 10.753 26.002 1.00 93.44 166 PRO A C 1
ATOM 1358 O O . PRO A 1 166 ? -10.007 9.824 25.624 1.00 93.44 166 PRO A O 1
ATOM 1361 N N . ASP A 1 167 ? -10.889 11.043 27.295 1.00 91.69 167 ASP A N 1
ATOM 1362 C CA . ASP A 1 167 ? -10.172 10.337 28.370 1.00 91.69 167 ASP A CA 1
ATOM 1363 C C . ASP A 1 167 ? -10.495 8.840 28.413 1.00 91.69 167 ASP A C 1
ATOM 1365 O O . ASP A 1 167 ? -9.620 8.027 28.702 1.00 91.69 167 ASP A O 1
ATOM 1369 N N . ALA A 1 168 ? -11.728 8.475 28.053 1.00 91.62 168 ALA A N 1
ATOM 1370 C CA . ALA A 1 168 ? -12.185 7.091 27.979 1.00 91.62 168 ALA A CA 1
ATOM 1371 C C . ALA A 1 168 ? -11.518 6.272 26.856 1.00 91.62 168 ALA A C 1
ATOM 1373 O O . ALA A 1 168 ? -11.637 5.048 26.852 1.00 91.62 168 ALA A O 1
ATOM 1374 N N . LEU A 1 169 ? -10.825 6.910 25.901 1.00 96.31 169 LEU A N 1
ATOM 1375 C CA . LEU A 1 169 ? -10.160 6.201 24.811 1.00 96.31 169 LEU A CA 1
ATOM 1376 C C . LEU A 1 169 ? -8.890 5.492 25.327 1.00 96.31 169 LEU A C 1
ATOM 1378 O O . LEU A 1 169 ? -7.991 6.172 25.840 1.00 96.31 169 LEU A O 1
ATOM 1382 N N . PRO A 1 170 ? -8.752 4.165 25.126 1.00 97.19 170 PRO A N 1
ATOM 1383 C CA . PRO A 1 170 ? -7.550 3.432 25.512 1.00 97.19 170 PRO A CA 1
ATOM 1384 C C . PRO A 1 170 ? -6.268 4.030 24.922 1.00 97.19 170 PRO A C 1
ATOM 1386 O O . PRO A 1 170 ? -6.229 4.391 23.746 1.00 97.19 170 PRO A O 1
ATOM 1389 N N . GLU A 1 171 ? -5.190 4.064 25.711 1.00 95.56 171 GLU A N 1
ATOM 1390 C CA . GLU A 1 171 ? -3.913 4.690 25.323 1.00 95.56 171 GLU A CA 1
ATOM 1391 C C . GLU A 1 171 ? -3.371 4.148 23.990 1.00 95.56 171 GLU A C 1
ATOM 1393 O O . GLU A 1 171 ? -2.968 4.910 23.114 1.00 95.56 171 GLU A O 1
ATOM 1398 N N . ALA A 1 172 ? -3.469 2.832 23.780 1.00 95.38 172 ALA A N 1
ATOM 1399 C CA . ALA A 1 172 ? -3.012 2.166 22.559 1.00 95.38 172 ALA A CA 1
ATOM 1400 C C . ALA A 1 172 ? -3.747 2.619 21.281 1.00 95.38 172 ALA A C 1
ATOM 1402 O O . ALA A 1 172 ? -3.237 2.435 20.178 1.00 95.38 172 ALA A O 1
ATOM 1403 N N . LEU A 1 173 ? -4.934 3.215 21.413 1.00 97.56 173 LEU A N 1
ATOM 1404 C CA . LEU A 1 173 ? -5.743 3.704 20.299 1.00 97.56 173 LEU A CA 1
ATOM 1405 C C . LEU A 1 173 ? -5.496 5.184 19.980 1.00 97.56 173 LEU A C 1
ATOM 1407 O O . LEU A 1 173 ? -5.822 5.640 18.881 1.00 97.56 173 LEU A O 1
ATOM 1411 N N . ARG A 1 174 ? -4.893 5.942 20.902 1.00 96.31 174 ARG A N 1
ATOM 1412 C CA . ARG A 1 174 ? -4.676 7.388 20.748 1.00 96.31 174 ARG A CA 1
ATOM 1413 C C . ARG 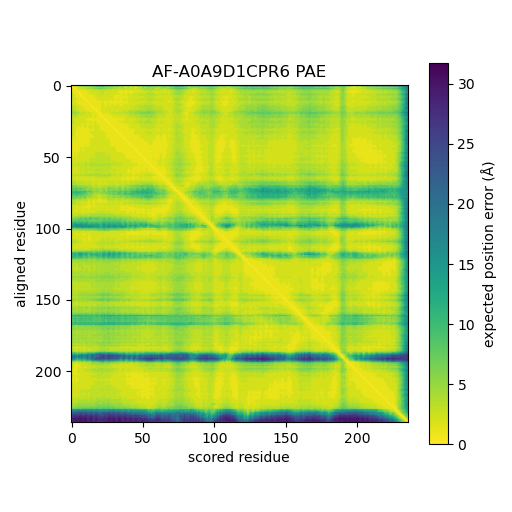A 1 174 ? -3.837 7.765 19.521 1.00 96.31 174 ARG A C 1
ATOM 1415 O O . ARG A 1 174 ? -4.245 8.703 18.830 1.00 96.31 174 ARG A O 1
ATOM 1422 N N . PRO A 1 175 ? -2.741 7.051 19.176 1.00 94.81 175 PRO A N 1
ATOM 1423 C CA . PRO A 1 175 ? -1.967 7.368 17.976 1.00 94.81 175 PRO A CA 1
ATOM 1424 C C . PRO A 1 175 ? -2.802 7.277 16.698 1.00 94.81 175 PRO A C 1
ATOM 1426 O O . PRO A 1 175 ? -2.712 8.151 15.843 1.00 94.81 175 PRO A O 1
ATOM 1429 N N . LEU A 1 176 ? -3.657 6.254 16.586 1.00 95.25 176 LEU A N 1
ATOM 1430 C CA . LEU A 1 176 ? -4.519 6.061 15.422 1.00 95.25 176 LEU A CA 1
ATOM 1431 C C . LEU A 1 176 ? -5.659 7.087 15.383 1.00 95.25 176 LEU A C 1
ATOM 1433 O O . LEU A 1 176 ? -5.944 7.664 14.335 1.00 95.25 176 LEU A O 1
ATOM 1437 N N . TYR A 1 177 ? -6.276 7.366 16.532 1.00 96.44 177 TYR A N 1
ATOM 1438 C CA . TYR A 1 177 ? -7.377 8.324 16.655 1.00 96.44 177 TYR A CA 1
ATOM 1439 C C . TYR A 1 177 ? -6.988 9.733 16.169 1.00 96.44 177 TYR A C 1
ATOM 1441 O O . TYR A 1 177 ? -7.801 10.443 15.563 1.00 96.44 177 TYR A O 1
ATOM 1449 N N . ASN A 1 178 ? -5.729 10.136 16.382 1.00 95.56 178 ASN A N 1
ATOM 1450 C CA . ASN A 1 178 ? -5.213 11.448 15.984 1.00 95.56 178 ASN A CA 1
ATOM 1451 C C . ASN A 1 178 ? -4.901 11.588 14.475 1.00 95.56 178 ASN A C 1
ATOM 1453 O O . ASN A 1 178 ? -4.670 12.700 13.992 1.00 95.56 178 ASN A O 1
ATOM 1457 N N . LYS A 1 179 ? -4.927 10.499 13.698 1.00 94.56 179 LYS A N 1
ATOM 1458 C CA . LYS A 1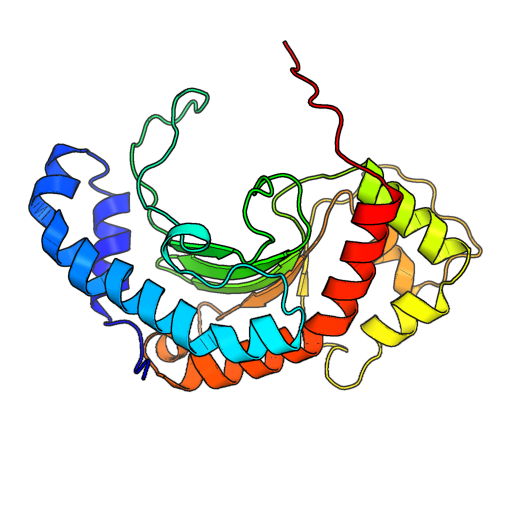 179 ? -4.589 10.528 12.266 1.00 94.56 179 LYS A CA 1
ATOM 1459 C C . LYS A 1 179 ? -5.688 11.185 11.429 1.00 94.56 179 LYS A C 1
ATOM 1461 O O . LYS A 1 179 ? -6.865 10.852 11.549 1.00 94.56 179 LYS A O 1
ATOM 1466 N N . LYS A 1 180 ? -5.333 12.075 10.502 1.00 92.44 180 LYS A N 1
ATOM 1467 C CA . LYS A 1 180 ? -6.266 12.594 9.473 1.00 92.44 180 LYS A CA 1
ATOM 1468 C C . LYS A 1 180 ? -6.524 11.590 8.344 1.00 92.44 180 LYS A C 1
ATOM 1470 O O . LYS A 1 180 ? -7.507 11.693 7.616 1.00 92.44 180 LYS A O 1
ATOM 1475 N N . GLY A 1 181 ? -5.613 10.640 8.213 1.00 91.81 181 GLY A N 1
ATOM 1476 C CA . GLY A 1 181 ? -5.593 9.501 7.311 1.00 91.81 181 GLY A CA 1
ATOM 1477 C C . GLY A 1 181 ? -4.346 8.693 7.658 1.00 91.81 181 GLY A C 1
ATOM 1478 O O . GLY A 1 181 ? -3.403 9.254 8.223 1.00 91.81 181 GLY A O 1
ATOM 1479 N N . PHE A 1 182 ? -4.353 7.390 7.394 1.00 94.25 182 PHE A N 1
ATOM 1480 C CA . PHE A 1 182 ? -3.230 6.537 7.760 1.00 94.25 182 PHE A CA 1
ATOM 1481 C C . PHE A 1 182 ? -3.048 5.358 6.814 1.00 94.25 182 PHE A C 1
ATOM 1483 O O . PHE A 1 182 ? -3.957 4.981 6.067 1.00 94.25 182 PHE A O 1
ATOM 1490 N N . TYR A 1 183 ? -1.863 4.769 6.902 1.00 94.19 183 TYR A N 1
ATOM 1491 C CA . TYR A 1 183 ? -1.548 3.457 6.373 1.00 94.19 183 TYR A CA 1
ATOM 1492 C C . TYR A 1 183 ? -0.673 2.698 7.368 1.00 94.19 183 TYR A C 1
ATOM 1494 O O . TYR A 1 183 ? 0.142 3.283 8.083 1.00 94.19 183 TYR A O 1
ATOM 1502 N N . PHE A 1 184 ? -0.868 1.385 7.412 1.00 97.19 184 PHE A N 1
ATOM 1503 C CA . PHE A 1 184 ? 0.066 0.450 8.022 1.00 97.19 184 PHE A CA 1
ATOM 1504 C C . PHE A 1 184 ? 0.848 -0.232 6.916 1.00 97.19 184 PHE A C 1
ATOM 1506 O O . PHE A 1 184 ? 0.242 -0.756 5.979 1.00 97.19 184 PHE A O 1
ATOM 1513 N N . HIS A 1 185 ? 2.172 -0.230 7.023 1.00 95.94 185 HIS A N 1
ATOM 1514 C CA . HIS A 1 185 ? 3.014 -0.755 5.961 1.00 95.94 185 HIS A CA 1
ATOM 1515 C C . HIS A 1 185 ? 4.282 -1.436 6.463 1.00 95.94 185 HIS A C 1
ATOM 1517 O O . HIS A 1 185 ? 4.694 -1.306 7.618 1.00 95.94 185 HIS A O 1
ATOM 1523 N N . GLN A 1 186 ? 4.857 -2.200 5.550 1.00 94.81 186 GLN A N 1
ATOM 1524 C CA . GLN A 1 186 ? 6.217 -2.707 5.560 1.00 94.81 186 GLN A CA 1
ATOM 1525 C C . GLN A 1 186 ? 6.945 -2.083 4.372 1.00 94.81 186 GLN A C 1
ATOM 1527 O O . GLN A 1 186 ? 6.320 -1.760 3.359 1.00 94.81 186 GLN A O 1
ATOM 1532 N N . ALA A 1 187 ? 8.255 -1.929 4.491 1.00 91.00 187 ALA A N 1
ATOM 1533 C CA . ALA A 1 187 ? 9.100 -1.460 3.407 1.00 91.00 187 ALA A CA 1
ATOM 1534 C C . ALA A 1 187 ? 10.407 -2.250 3.385 1.00 91.00 187 ALA A C 1
ATOM 1536 O O . ALA A 1 187 ? 10.856 -2.751 4.417 1.00 91.00 187 ALA A O 1
ATOM 1537 N N . THR A 1 188 ? 11.018 -2.349 2.210 1.00 83.69 188 THR A N 1
ATOM 1538 C CA . THR A 1 188 ? 12.444 -2.654 2.103 1.00 83.69 188 THR A CA 1
ATOM 1539 C C . THR A 1 188 ? 13.206 -1.462 2.683 1.00 83.69 188 THR A C 1
ATOM 1541 O O . THR A 1 188 ? 12.944 -0.323 2.282 1.00 83.69 188 THR A O 1
ATOM 1544 N N . ASP A 1 189 ? 14.126 -1.684 3.615 1.00 68.94 189 ASP A N 1
ATOM 1545 C CA . ASP A 1 189 ? 15.043 -0.628 4.038 1.00 68.94 189 ASP A CA 1
ATOM 1546 C C . ASP A 1 189 ? 16.117 -0.384 2.958 1.00 68.94 189 ASP A C 1
ATOM 1548 O O . ASP A 1 189 ? 16.339 -1.202 2.061 1.00 68.94 189 ASP A O 1
ATOM 1552 N N . ALA A 1 190 ? 16.761 0.785 3.010 1.00 54.50 190 ALA A N 1
ATOM 1553 C CA . ALA A 1 190 ? 17.793 1.164 2.043 1.00 54.50 190 ALA A CA 1
ATOM 1554 C C . ALA A 1 190 ? 19.097 0.354 2.204 1.00 54.50 190 ALA A C 1
ATOM 1556 O O . ALA A 1 190 ? 19.944 0.388 1.314 1.00 54.50 190 ALA A O 1
ATOM 1557 N N . GLU A 1 191 ? 19.270 -0.347 3.330 1.00 55.75 191 GLU A N 1
ATOM 1558 C CA . GLU A 1 191 ? 20.506 -1.052 3.679 1.00 55.75 191 GLU A CA 1
ATOM 1559 C C . GLU A 1 191 ? 20.441 -2.578 3.478 1.00 55.75 191 GLU A C 1
ATOM 1561 O O . GLU A 1 191 ? 21.508 -3.176 3.351 1.00 55.75 191 GLU A O 1
ATOM 1566 N N . GLN A 1 192 ? 19.264 -3.227 3.417 1.00 57.66 192 GLN A N 1
ATOM 1567 C CA . GLN A 1 192 ? 19.185 -4.697 3.462 1.00 57.66 192 GLN A CA 1
ATOM 1568 C C . GLN A 1 192 ? 18.420 -5.410 2.337 1.00 57.66 192 GLN A C 1
ATOM 1570 O O . GLN A 1 192 ? 18.719 -6.589 2.169 1.00 57.66 192 GLN A O 1
ATOM 1575 N N . ASP A 1 193 ? 17.478 -4.833 1.558 1.00 62.97 193 ASP A N 1
ATOM 1576 C CA . ASP A 1 193 ? 16.641 -5.761 0.751 1.00 62.97 193 ASP A CA 1
ATOM 1577 C C . ASP A 1 193 ? 15.918 -5.267 -0.525 1.00 62.97 193 ASP A C 1
ATOM 1579 O O . ASP A 1 193 ? 14.811 -5.719 -0.829 1.00 62.97 193 ASP A O 1
ATOM 1583 N N . LEU A 1 194 ? 16.545 -4.438 -1.375 1.00 75.00 194 LEU A N 1
ATOM 1584 C CA . LEU A 1 194 ? 16.106 -4.391 -2.789 1.00 75.00 194 LEU A CA 1
ATOM 1585 C C . LEU A 1 194 ? 16.302 -5.754 -3.488 1.00 75.00 194 LEU A C 1
ATOM 1587 O O . LEU A 1 194 ? 15.645 -6.043 -4.484 1.00 75.00 194 LEU A O 1
ATOM 1591 N N . GLU A 1 195 ? 17.139 -6.645 -2.950 1.00 85.69 195 GLU A N 1
ATOM 1592 C CA . GLU A 1 195 ? 17.250 -8.021 -3.447 1.00 85.69 195 GLU A CA 1
ATOM 1593 C C . GLU A 1 195 ? 15.917 -8.774 -3.406 1.00 85.69 195 GLU A C 1
ATOM 1595 O O . GLU A 1 195 ? 15.640 -9.589 -4.293 1.00 85.69 195 GLU A O 1
ATOM 1600 N N . LEU A 1 196 ? 15.058 -8.471 -2.428 1.00 89.38 196 LEU A N 1
ATOM 1601 C CA . LEU A 1 196 ? 13.742 -9.080 -2.328 1.00 89.38 196 LEU A CA 1
ATOM 1602 C C . LEU A 1 196 ? 12.895 -8.815 -3.576 1.00 89.38 196 LEU A C 1
ATOM 1604 O O . LEU A 1 196 ? 12.275 -9.750 -4.079 1.00 89.38 196 LEU A O 1
ATOM 1608 N N . ILE A 1 197 ? 12.889 -7.589 -4.118 1.00 91.12 197 ILE A N 1
ATOM 1609 C CA . ILE A 1 197 ? 12.087 -7.266 -5.313 1.00 91.12 197 ILE A CA 1
ATOM 1610 C C . ILE A 1 197 ? 12.616 -7.970 -6.571 1.00 91.12 197 ILE A C 1
ATOM 1612 O O . ILE A 1 197 ? 11.845 -8.243 -7.491 1.00 91.12 197 ILE A O 1
ATOM 1616 N N . PHE A 1 198 ? 13.898 -8.336 -6.600 1.00 92.94 198 PHE A N 1
ATOM 1617 C CA . PHE A 1 198 ? 14.510 -9.108 -7.687 1.00 92.94 198 PHE A CA 1
ATOM 1618 C C . PHE A 1 198 ? 14.337 -10.623 -7.523 1.00 92.94 198 PHE A C 1
ATOM 1620 O O . PHE A 1 198 ? 14.899 -11.399 -8.292 1.00 92.94 198 PHE A O 1
ATOM 1627 N N . SER A 1 199 ? 13.550 -11.058 -6.536 1.00 93.19 199 SER A N 1
ATOM 1628 C CA . SER A 1 199 ? 13.331 -12.463 -6.212 1.00 93.19 199 SER A CA 1
ATOM 1629 C C . SER A 1 199 ? 11.843 -12.798 -6.145 1.00 93.19 199 SER A C 1
ATOM 1631 O O . SER A 1 199 ? 11.046 -12.062 -5.567 1.00 93.19 199 SER A O 1
ATOM 1633 N N . GLY A 1 200 ? 11.465 -13.985 -6.624 1.00 93.75 200 GLY A N 1
ATOM 1634 C CA . GLY A 1 200 ? 10.111 -14.528 -6.448 1.00 93.75 200 GLY A CA 1
ATOM 1635 C C . GLY A 1 200 ? 9.668 -14.631 -4.978 1.00 93.75 200 GLY A C 1
ATOM 1636 O O . GLY A 1 200 ? 8.470 -14.622 -4.693 1.00 93.75 200 GLY A O 1
ATOM 1637 N N . ARG A 1 201 ? 10.617 -14.625 -4.024 1.00 93.56 201 ARG A N 1
ATOM 1638 C CA . ARG A 1 201 ? 10.358 -14.617 -2.570 1.00 93.56 201 ARG A CA 1
ATOM 1639 C C . ARG A 1 201 ? 9.518 -13.426 -2.102 1.00 93.56 201 ARG A C 1
ATOM 1641 O O . ARG A 1 201 ? 8.854 -13.525 -1.068 1.00 93.56 201 ARG A O 1
ATOM 1648 N N . ILE A 1 202 ? 9.496 -12.318 -2.850 1.00 94.25 202 ILE A N 1
ATOM 1649 C CA . ILE A 1 202 ? 8.629 -11.183 -2.514 1.00 94.25 202 ILE A CA 1
ATOM 1650 C C . ILE A 1 202 ? 7.151 -11.571 -2.497 1.00 94.25 202 ILE A C 1
ATOM 1652 O O . ILE A 1 202 ? 6.402 -11.052 -1.675 1.00 94.25 202 ILE A O 1
ATOM 1656 N N . VAL A 1 203 ? 6.731 -12.520 -3.340 1.00 97.00 203 VAL A N 1
ATOM 1657 C CA . VAL A 1 203 ? 5.336 -12.971 -3.395 1.00 97.00 203 VAL A CA 1
ATOM 1658 C C . VAL A 1 203 ? 4.933 -13.585 -2.060 1.00 97.00 203 VAL A C 1
ATOM 1660 O O . VAL A 1 203 ? 3.887 -13.234 -1.520 1.00 97.00 203 VAL A O 1
ATOM 1663 N N . GLU A 1 204 ? 5.774 -14.445 -1.485 1.00 96.00 204 GLU A N 1
ATOM 1664 C CA . GLU A 1 204 ? 5.519 -15.073 -0.185 1.00 96.00 204 GLU A CA 1
ATOM 1665 C C . GLU A 1 204 ? 5.508 -14.039 0.944 1.00 96.00 204 GLU A C 1
ATOM 1667 O O . GLU A 1 204 ? 4.586 -14.021 1.766 1.00 96.00 204 GLU A O 1
ATOM 1672 N N . ARG A 1 205 ? 6.504 -13.140 0.957 1.00 95.00 205 ARG A N 1
ATOM 1673 C CA . ARG A 1 205 ? 6.621 -12.085 1.969 1.00 95.00 205 ARG A CA 1
ATOM 1674 C C . ARG A 1 205 ? 5.408 -11.157 1.954 1.00 95.00 205 ARG A C 1
ATOM 1676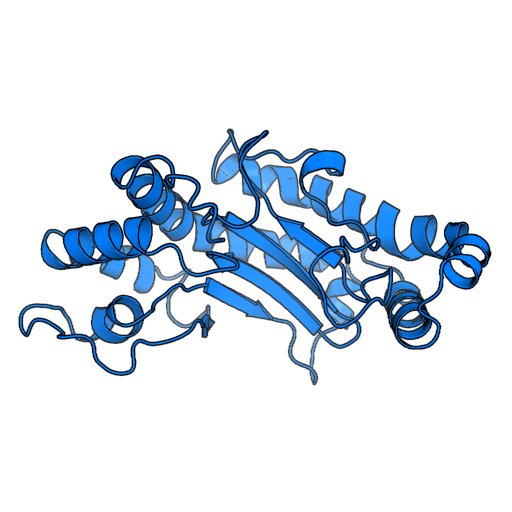 O O . ARG A 1 205 ? 4.762 -10.990 2.989 1.00 95.00 205 ARG A O 1
ATOM 1683 N N . VAL A 1 206 ? 5.082 -10.601 0.789 1.00 96.81 206 VAL A N 1
ATOM 1684 C CA . VAL A 1 206 ? 3.951 -9.684 0.619 1.00 96.81 206 VAL A CA 1
ATOM 1685 C C . VAL A 1 206 ? 2.641 -10.414 0.891 1.00 96.81 206 VAL A C 1
ATOM 1687 O O . VAL A 1 206 ? 1.810 -9.884 1.615 1.00 96.81 206 VAL A O 1
ATOM 1690 N N . SER A 1 207 ? 2.464 -11.658 0.435 1.00 98.25 207 SER A N 1
ATOM 1691 C CA . SER A 1 207 ? 1.233 -12.410 0.718 1.00 98.25 207 SER A CA 1
ATOM 1692 C C . SER A 1 207 ? 1.008 -12.634 2.209 1.00 98.25 207 SER A C 1
ATOM 1694 O O . SER A 1 207 ? -0.093 -12.425 2.718 1.00 98.25 207 SER A O 1
ATOM 1696 N N . ARG A 1 208 ? 2.049 -13.035 2.943 1.00 97.69 208 ARG A N 1
ATOM 1697 C CA . ARG A 1 208 ? 1.964 -13.200 4.397 1.00 97.69 208 ARG A CA 1
ATOM 1698 C C . ARG A 1 208 ? 1.573 -11.893 5.086 1.00 97.69 208 ARG A C 1
ATOM 1700 O O . ARG A 1 208 ? 0.747 -11.906 5.995 1.00 97.69 208 ARG A O 1
ATOM 1707 N N . ASP A 1 209 ? 2.178 -10.787 4.673 1.00 97.88 209 ASP A N 1
ATOM 1708 C CA . ASP A 1 209 ? 1.964 -9.490 5.305 1.00 97.88 209 ASP A CA 1
ATOM 1709 C C . ASP A 1 209 ? 0.590 -8.893 4.929 1.00 97.88 209 ASP A C 1
ATOM 1711 O O . ASP A 1 209 ? -0.111 -8.392 5.805 1.00 97.88 209 ASP A O 1
ATOM 1715 N N . LEU A 1 210 ? 0.132 -9.031 3.677 1.00 98.50 210 LEU A N 1
ATOM 1716 C CA . LEU A 1 210 ? -1.224 -8.640 3.266 1.00 98.50 210 LEU A CA 1
ATOM 1717 C C . LEU A 1 210 ? -2.295 -9.438 4.017 1.00 98.50 210 LEU A C 1
ATOM 1719 O O . LEU A 1 210 ? -3.289 -8.860 4.450 1.00 98.50 210 LEU A O 1
ATOM 1723 N N . ARG A 1 211 ? -2.085 -10.744 4.235 1.00 98.31 211 ARG A N 1
ATOM 1724 C CA . ARG A 1 211 ? -3.017 -11.572 5.015 1.00 98.31 211 ARG A CA 1
ATOM 1725 C C . ARG A 1 211 ? -3.176 -11.050 6.446 1.00 98.31 211 ARG A C 1
ATOM 1727 O O . ARG A 1 211 ? -4.305 -10.915 6.910 1.00 98.31 211 ARG A O 1
ATOM 1734 N N . ALA A 1 212 ? -2.073 -10.674 7.096 1.00 98.38 212 ALA A N 1
ATOM 1735 C CA . ALA A 1 212 ? -2.100 -10.060 8.427 1.00 98.38 212 ALA A CA 1
ATOM 1736 C C . ALA A 1 212 ? -2.791 -8.680 8.440 1.00 98.38 212 ALA A C 1
ATOM 1738 O O . ALA A 1 212 ? -3.390 -8.286 9.438 1.00 98.38 212 ALA A O 1
ATOM 1739 N N . LEU A 1 213 ? -2.757 -7.948 7.322 1.00 98.38 213 LEU A N 1
ATOM 1740 C CA . LEU A 1 213 ? -3.472 -6.677 7.142 1.00 98.38 213 LEU A CA 1
ATOM 1741 C C . LEU A 1 213 ? -4.966 -6.858 6.807 1.00 98.38 213 LEU A C 1
ATOM 1743 O O . LEU A 1 213 ? -5.729 -5.892 6.878 1.00 98.38 213 LEU A O 1
ATOM 1747 N N . GLY A 1 214 ? -5.408 -8.071 6.464 1.00 98.12 214 GLY A N 1
ATOM 1748 C CA . GLY A 1 214 ? -6.783 -8.374 6.060 1.00 98.12 214 GLY A CA 1
ATOM 1749 C C . GLY A 1 214 ? -7.856 -7.950 7.076 1.00 98.12 214 GLY A C 1
ATOM 1750 O O . GLY A 1 214 ? -8.828 -7.301 6.682 1.00 98.12 214 GLY A O 1
ATOM 1751 N N . PRO A 1 215 ? -7.706 -8.239 8.385 1.00 98.06 215 PRO A N 1
ATOM 1752 C CA . PRO A 1 215 ? -8.639 -7.762 9.406 1.00 98.06 215 PRO A CA 1
ATOM 1753 C C . PRO A 1 215 ? -8.761 -6.232 9.456 1.00 98.06 215 PRO A C 1
ATOM 1755 O O . PRO A 1 215 ? -9.877 -5.716 9.527 1.00 98.06 215 PRO A O 1
ATOM 1758 N N . LEU A 1 216 ? -7.639 -5.505 9.352 1.00 97.88 216 LEU A N 1
ATOM 1759 C CA . LEU A 1 216 ? -7.629 -4.039 9.294 1.00 97.88 216 LEU A CA 1
ATOM 1760 C C . LEU A 1 216 ? -8.349 -3.526 8.042 1.00 97.88 216 LEU A C 1
ATOM 1762 O O . LEU A 1 216 ? -9.175 -2.620 8.141 1.00 97.88 216 LEU A O 1
ATOM 1766 N N . TYR A 1 217 ? -8.061 -4.118 6.879 1.00 97.62 217 TYR A N 1
ATOM 1767 C CA . TYR A 1 217 ? -8.730 -3.778 5.623 1.00 97.62 217 TYR A CA 1
ATOM 1768 C C . TYR A 1 217 ? -10.254 -3.897 5.763 1.00 97.62 217 TYR A C 1
ATOM 1770 O O . TYR A 1 217 ? -10.972 -2.921 5.548 1.00 97.62 217 TYR A O 1
ATOM 1778 N N . ARG A 1 218 ? -10.750 -5.058 6.210 1.00 97.25 218 ARG A N 1
ATOM 1779 C CA . ARG A 1 218 ? -12.193 -5.305 6.367 1.00 97.25 218 ARG A CA 1
ATOM 1780 C C . ARG A 1 218 ? -12.828 -4.368 7.390 1.00 97.25 218 ARG A C 1
ATOM 1782 O O . ARG A 1 218 ? -13.950 -3.911 7.190 1.00 97.25 218 ARG A O 1
ATOM 1789 N N . TYR A 1 219 ? -12.121 -4.064 8.478 1.00 97.19 219 TYR A N 1
ATOM 1790 C CA . TYR A 1 219 ? -12.580 -3.094 9.470 1.00 97.19 219 TYR A CA 1
ATOM 1791 C C . TYR A 1 219 ? -12.786 -1.711 8.844 1.00 97.19 219 TYR A C 1
ATOM 1793 O O . TYR A 1 219 ? -13.844 -1.104 9.005 1.00 97.19 219 TYR A O 1
ATOM 1801 N N . MET A 1 220 ? -11.806 -1.236 8.074 1.00 95.31 220 MET A N 1
ATOM 1802 C CA . MET A 1 220 ? -11.877 0.072 7.426 1.00 95.31 220 MET A CA 1
ATOM 1803 C C . MET A 1 220 ? -12.880 0.116 6.272 1.00 95.31 220 MET A C 1
ATOM 1805 O O . MET A 1 220 ? -13.525 1.147 6.096 1.00 95.31 220 MET A O 1
ATOM 1809 N N . ARG A 1 221 ? -13.103 -0.990 5.549 1.00 92.88 221 ARG A N 1
ATOM 1810 C CA . ARG A 1 221 ? -14.196 -1.089 4.565 1.00 92.88 221 ARG A CA 1
ATOM 1811 C C . ARG A 1 221 ? -15.563 -0.845 5.199 1.00 92.88 221 ARG A C 1
ATOM 1813 O O . ARG A 1 221 ? -16.315 -0.031 4.675 1.00 92.88 221 ARG A O 1
ATOM 1820 N N . ARG A 1 222 ? -15.836 -1.406 6.383 1.00 94.81 222 ARG A N 1
ATOM 1821 C CA . ARG A 1 222 ? -17.077 -1.099 7.121 1.00 94.81 222 ARG A CA 1
ATOM 1822 C C . ARG A 1 222 ? -17.192 0.383 7.483 1.00 94.81 222 ARG A C 1
ATOM 1824 O O . ARG A 1 222 ? -18.284 0.939 7.443 1.00 94.81 222 ARG A O 1
ATOM 1831 N N . MET A 1 223 ? -16.079 1.043 7.819 1.00 94.88 223 MET A N 1
ATOM 1832 C CA . MET A 1 223 ? -16.080 2.489 8.090 1.00 94.88 223 MET A CA 1
ATOM 1833 C C . MET A 1 223 ? -16.350 3.303 6.820 1.00 94.88 223 MET A C 1
ATOM 1835 O O . MET A 1 223 ? -17.021 4.329 6.883 1.00 94.88 223 MET A O 1
ATOM 1839 N N . GLN A 1 224 ? -15.862 2.843 5.664 1.00 90.69 224 GLN A N 1
ATOM 1840 C CA . GLN A 1 224 ? -16.183 3.444 4.370 1.00 90.69 224 GLN A CA 1
ATOM 1841 C C . GLN A 1 224 ? -17.659 3.293 4.006 1.00 90.69 224 GLN A C 1
ATOM 1843 O O . GLN A 1 224 ? -18.275 4.264 3.577 1.00 90.69 224 GLN A O 1
ATOM 1848 N N . GLU A 1 225 ? -18.232 2.111 4.214 1.00 90.06 2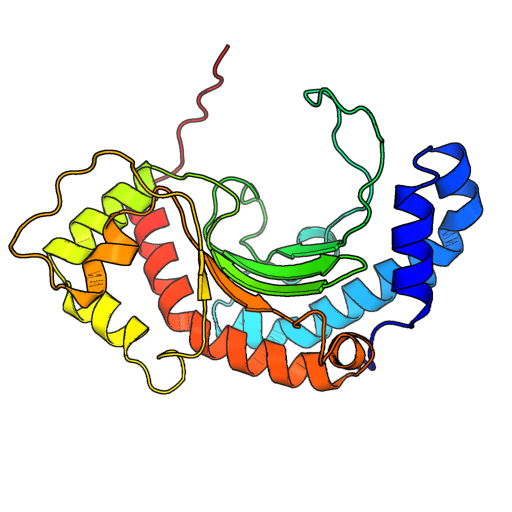25 GLU A N 1
ATOM 1849 C CA . GLU A 1 225 ? -19.656 1.853 3.983 1.00 90.06 225 GLU A CA 1
ATOM 1850 C C . GLU A 1 225 ? -20.535 2.708 4.900 1.00 90.06 225 GLU A C 1
ATOM 1852 O O . GLU A 1 225 ? -21.473 3.349 4.428 1.00 90.06 225 GLU A O 1
ATOM 1857 N N . ALA A 1 226 ? -20.188 2.792 6.189 1.00 90.69 226 ALA A N 1
ATOM 1858 C CA . ALA A 1 226 ? -20.903 3.614 7.163 1.00 90.69 226 ALA A CA 1
ATOM 1859 C C . ALA A 1 226 ? -20.817 5.119 6.856 1.00 90.69 226 ALA A C 1
ATOM 1861 O O . ALA A 1 226 ? -21.778 5.852 7.079 1.00 90.69 226 ALA A O 1
ATOM 1862 N N . ALA A 1 227 ? -19.679 5.588 6.337 1.00 88.81 227 ALA A N 1
ATOM 1863 C CA . ALA A 1 227 ? -19.494 6.985 5.953 1.00 88.81 227 ALA A CA 1
ATOM 1864 C C . ALA A 1 227 ? -20.255 7.372 4.670 1.00 88.81 227 ALA A C 1
ATOM 1866 O O . ALA A 1 227 ? -20.500 8.559 4.443 1.00 88.81 227 ALA A O 1
ATOM 1867 N N . GLY A 1 228 ? -20.624 6.392 3.838 1.00 79.75 228 GLY A N 1
ATOM 1868 C CA . GLY A 1 228 ? -21.255 6.614 2.541 1.00 79.75 228 GLY A CA 1
ATOM 1869 C C . GLY A 1 228 ? -20.309 7.214 1.484 1.00 79.75 228 GLY A C 1
ATOM 1870 O O . GLY A 1 228 ? -19.131 7.483 1.745 1.00 79.75 228 GLY A O 1
ATOM 1871 N N . PRO A 1 229 ? -20.797 7.415 0.246 1.00 69.12 229 PRO A N 1
ATOM 1872 C CA . PRO A 1 229 ? -19.998 7.998 -0.823 1.00 69.12 229 PRO A CA 1
ATOM 1873 C C . PRO A 1 229 ? -19.602 9.437 -0.486 1.00 69.12 229 PRO A C 1
ATOM 1875 O O . PRO A 1 229 ? -20.410 10.237 -0.012 1.00 69.12 229 PRO A O 1
ATOM 1878 N N . ARG A 1 230 ? -18.350 9.795 -0.783 1.00 65.75 230 ARG A N 1
ATOM 1879 C CA . ARG A 1 230 ? -17.874 11.168 -0.627 1.00 65.75 230 ARG A CA 1
ATOM 1880 C C . ARG A 1 230 ? -18.653 12.059 -1.598 1.00 65.75 230 ARG A C 1
ATOM 1882 O O . ARG A 1 230 ? -18.598 11.854 -2.812 1.00 65.75 230 ARG A O 1
ATOM 1889 N N . GLU A 1 231 ? -19.364 13.067 -1.091 1.00 54.56 231 GLU A N 1
ATOM 1890 C CA . GLU A 1 231 ? -19.845 14.147 -1.955 1.00 54.56 231 GLU A CA 1
ATOM 1891 C C . GLU A 1 231 ? -18.630 14.738 -2.673 1.00 54.56 231 GLU A C 1
ATOM 1893 O O . GLU A 1 231 ? -17.662 15.167 -2.032 1.00 54.56 231 GLU A O 1
ATOM 1898 N N . ARG A 1 232 ? -18.653 14.721 -4.013 1.00 46.38 232 ARG A N 1
ATOM 1899 C CA . ARG A 1 232 ? -17.603 15.341 -4.821 1.00 46.38 232 ARG A CA 1
ATOM 1900 C C . ARG A 1 232 ? -17.643 16.840 -4.557 1.00 46.38 232 ARG A C 1
ATOM 1902 O O . ARG A 1 232 ? -18.381 17.573 -5.212 1.00 46.38 232 ARG A O 1
ATOM 1909 N N . ARG A 1 233 ? -16.846 17.297 -3.594 1.00 41.41 233 ARG A N 1
ATOM 1910 C CA . ARG A 1 233 ? -16.507 18.708 -3.456 1.00 41.41 233 ARG A CA 1
ATOM 1911 C C . ARG A 1 233 ? -15.654 19.064 -4.664 1.00 41.41 233 ARG A C 1
ATOM 1913 O O . ARG A 1 233 ? -14.448 18.840 -4.687 1.00 41.41 233 ARG A O 1
ATOM 1920 N N . TRP A 1 234 ? -16.311 19.547 -5.711 1.00 32.56 234 TRP A N 1
ATOM 1921 C CA . TRP A 1 234 ? -15.657 20.382 -6.703 1.00 32.56 234 TRP A CA 1
ATOM 1922 C C . TRP A 1 234 ? -15.316 21.691 -5.992 1.00 32.56 234 TRP A C 1
ATOM 1924 O O . TRP A 1 234 ? -16.089 22.648 -6.036 1.00 32.56 234 TRP A O 1
ATOM 1934 N N . ASP A 1 235 ? -14.212 21.694 -5.250 1.00 33.72 235 ASP A N 1
ATOM 1935 C CA . ASP A 1 235 ? -13.660 22.937 -4.736 1.00 33.72 235 ASP A CA 1
ATOM 1936 C C . ASP A 1 235 ? -13.163 23.740 -5.949 1.00 33.72 235 ASP A C 1
ATOM 1938 O O . ASP A 1 235 ? -12.415 23.235 -6.792 1.00 33.72 235 ASP A O 1
ATOM 1942 N N . ARG A 1 236 ? -13.728 24.945 -6.068 1.00 32.19 236 ARG A N 1
ATOM 1943 C CA . ARG A 1 236 ? -13.463 25.955 -7.099 1.00 32.19 236 ARG A CA 1
ATOM 1944 C C . ARG A 1 236 ? -12.023 26.449 -7.060 1.00 32.19 236 ARG A C 1
ATOM 1946 O O . ARG A 1 236 ? -11.462 26.520 -5.945 1.00 32.19 236 ARG A O 1
#

Radius of gyration: 18.88 Å; Cα contacts (8 Å, |Δi|>4): 364; chains: 1; bounding box: 42×44×56 Å

Organism: NCBI:txid2840875

Foldseek 3Di:
DQFFADLCLLVVLVVCVVVQDPVVCVVCVVVCVRRPLVNQLVLLVLLVVLQCVLPVQWDSRCVQFKDDQADDCVPPPDPRGGHSKIKGWIDGRPDDLQADFTWMWMDHSQKIKTWTWHPDFHQLLLVLVLVCCLVPVVLVVCLCPPPLRDPQWDKDADFDPDDDDDPSRDPVCVVVNRHSIIITMDMDDNPDDPVCNRGPVVSVVNSSNVNSCSSVNVVSVVSDVVSDDDDPPPPD

Nearest PDB structures (foldseek):
  2a8e-assembly1_A  TM=6.534E-01  e=6.814E-05  Bacillus subtilis
  3mqz-assembly1_A  TM=5.335E-01  e=1.862E-01  Leptospirillum rubarum
  8ik8-assembly1_B  TM=4.021E-01  e=1.578E+00  Escherichia coli K-12
  8ijp-assembly1_A  TM=3.462E-01  e=1.053E+00  Escherichia coli K-12
  6qx6-assembly2_B  TM=2.790E-01  e=2.505E+00  Guillardia theta CCMP2712

Sequence (236 aa):
MFDGFPQEMIGFLLSIRFNNSTAYFQAHRDEYERFVKRPLYALCEALAPVVQEIDPDLDTRPAGVCSRLRRDTRFSRDKSPYRDHVWIGWRYAGEPRSEIFGLYWDAYPESSSWGCGAYGENKPVMDALRARMLEHPEEMLAILNAPDFKGRFVLEGPDYKKLAVPDALPEALRPLYNKKGFYFHQATDAEQDLELIFSGRIVERVSRDLRALGPLYRYMRRMQEAAGPRERRWDR

InterPro domains:
  IPR012808 Conserved hypothetical protein CHP02453 [PF09365] (9-219)
  IPR012808 Conserved hypothetical protein CHP02453 [PTHR36452] (7-162)
  IPR015996 Uncharacterised conserved protein UCP028451 [PIRSF028451] (1-225)

Mean predicted aligned error: 4.81 Å